Protein AF-A0A925CDB1-F1 (afdb_monomer)

Solvent-accessible surface area (backbone atoms only — not comparable to full-atom values): 13701 Å² total; per-residue (Å²): 140,81,88,92,83,76,95,73,80,86,77,83,86,88,75,94,78,80,89,79,74,82,82,70,73,79,70,76,88,74,74,89,78,74,57,74,72,42,75,79,61,67,49,55,86,82,50,49,60,62,49,53,50,52,17,47,29,40,14,33,44,32,20,26,50,35,46,48,46,59,55,33,54,50,37,40,47,72,57,37,75,85,46,42,64,56,50,54,50,50,34,50,53,50,46,61,59,46,46,60,55,47,56,53,47,66,74,72,41,64,61,83,62,42,54,40,50,51,41,50,50,51,31,50,51,51,53,50,51,44,49,46,70,75,71,52,59,79,88,46,51,53,58,50,25,47,53,47,36,38,50,52,55,48,48,52,56,48,56,52,53,52,50,53,48,55,51,59,70,52,40,54,83,78,52,40,71,52,50,52,53,54,35,50,50,29,29,52,51,12,37,52,51,15,44,50,48,47,52,51,51,47,74,74,56,72,50,98,82,42,58,68,61,50,52,44,54,52,49,52,52,26,35,54,36,34,49,50,20,26,50,47,48,47,48,50,45,70,73,66,57,54,118

Mean predicted aligned error: 13.77 Å

pLDDT: mean 72.54, std 13.15, range [43.53, 91.0]

Nearest PDB structures (foldseek):
  8vzo-assembly1_A  TM=7.245E-01  e=4.899E-02  Mus musculus
  7d5p-assembly1_A  TM=7.689E-01  e=1.156E-01  Staphylococcus aureus subsp. aureus COL
  7d5p-assembly2_B  TM=7.306E-01  e=8.425E-02  Staphylococcus aureus subsp. aureus COL
  7spt-assembly1_A  TM=6.264E-01  e=1.209E-01  Homo sapiens
  6m20-assembly3_C  TM=6.318E-01  e=1.326E+00  Plasmodium falciparum

Structure (mmCIF, N/CA/C/O backbone):
data_AF-A0A925CDB1-F1
#
_entry.id   AF-A0A925CDB1-F1
#
loop_
_atom_site.group_PDB
_atom_site.id
_atom_site.type_symbol
_atom_site.label_atom_id
_atom_site.label_alt_id
_atom_site.label_comp_id
_atom_site.label_asym_id
_atom_site.label_entity_id
_atom_site.label_seq_id
_atom_site.pdbx_PDB_ins_code
_atom_site.Cartn_x
_atom_site.Cartn_y
_atom_site.Cartn_z
_atom_site.occupancy
_atom_site.B_iso_or_equiv
_atom_site.auth_seq_id
_atom_site.auth_comp_id
_atom_site.auth_asym_id
_atom_site.auth_atom_id
_atom_site.pdbx_PDB_model_num
ATOM 1 N N . MET A 1 1 ? -70.084 10.586 77.829 1.00 44.62 1 MET A N 1
ATOM 2 C CA . MET A 1 1 ? -68.821 9.813 77.878 1.00 44.62 1 MET A CA 1
ATOM 3 C C . MET A 1 1 ? -68.529 9.432 76.436 1.00 44.62 1 MET A C 1
ATOM 5 O O . MET A 1 1 ? -69.323 8.689 75.895 1.00 44.62 1 MET A O 1
ATOM 9 N N . THR A 1 2 ? -67.622 10.062 75.690 1.00 48.91 2 THR A N 1
ATOM 10 C CA . THR A 1 2 ? -66.172 10.214 75.914 1.00 48.91 2 THR A CA 1
ATOM 11 C C . THR A 1 2 ? -65.597 11.398 75.103 1.00 48.91 2 THR A C 1
ATOM 13 O O . THR A 1 2 ? -65.884 11.517 73.921 1.00 48.91 2 THR A O 1
ATOM 16 N N . GLN A 1 3 ? -64.817 12.246 75.791 1.00 54.22 3 GLN A N 1
ATOM 17 C CA . GLN A 1 3 ? -63.694 13.119 75.371 1.00 54.22 3 GLN A CA 1
ATOM 18 C C . GLN A 1 3 ? -63.597 13.734 73.951 1.00 54.22 3 GLN A C 1
ATOM 20 O O . GLN A 1 3 ? -63.451 13.007 72.973 1.00 54.22 3 GLN A O 1
ATOM 25 N N . PRO A 1 4 ? -63.414 15.071 73.868 1.00 51.62 4 PRO A N 1
ATOM 26 C CA . PRO A 1 4 ? -62.667 15.742 72.807 1.00 51.62 4 PRO A CA 1
ATOM 27 C C . PRO A 1 4 ? -61.265 16.156 73.310 1.00 51.62 4 PRO A C 1
ATOM 29 O O . PRO A 1 4 ? -61.144 16.966 74.226 1.00 51.62 4 PRO A O 1
ATOM 32 N N . LEU A 1 5 ? -60.207 15.601 72.722 1.00 57.34 5 LEU A N 1
ATOM 33 C CA . LEU A 1 5 ? -58.795 15.972 72.917 1.00 57.34 5 LEU A CA 1
ATOM 34 C C . LEU A 1 5 ? -58.074 15.648 71.599 1.00 57.34 5 LEU A C 1
ATOM 36 O O . LEU A 1 5 ? -58.350 14.605 71.020 1.00 57.34 5 LEU A O 1
ATOM 40 N N . ASP A 1 6 ? -57.129 16.387 71.041 1.00 55.53 6 ASP A N 1
ATOM 41 C CA . ASP A 1 6 ? -56.602 17.737 71.209 1.00 55.53 6 ASP A CA 1
ATOM 42 C C . ASP A 1 6 ? -55.701 17.890 69.960 1.00 55.53 6 ASP A C 1
ATOM 44 O O . ASP A 1 6 ? -54.741 17.141 69.797 1.00 55.53 6 ASP A O 1
ATOM 48 N N . GLN A 1 7 ? -56.047 18.763 69.006 1.00 54.06 7 GLN A N 1
ATOM 49 C CA . GLN A 1 7 ? -55.291 18.963 67.751 1.00 54.06 7 GLN A CA 1
ATOM 50 C C . GLN A 1 7 ? -54.062 19.884 67.930 1.00 54.06 7 GLN A C 1
ATOM 52 O O . GLN A 1 7 ? -53.567 20.482 66.971 1.00 54.06 7 GLN A O 1
ATOM 57 N N . ASN A 1 8 ? -53.548 20.022 69.153 1.00 49.12 8 ASN A N 1
ATOM 58 C CA . ASN A 1 8 ? -52.573 21.048 69.515 1.00 49.12 8 ASN A CA 1
ATOM 59 C C . ASN A 1 8 ? -51.193 20.506 69.939 1.00 49.12 8 ASN A C 1
ATOM 61 O O . ASN A 1 8 ? -50.499 21.123 70.742 1.00 49.12 8 ASN A O 1
ATOM 65 N N . GLU A 1 9 ? -50.736 19.397 69.350 1.00 49.62 9 GLU A N 1
ATOM 66 C CA . GLU A 1 9 ? -49.316 18.987 69.408 1.00 49.62 9 GLU A CA 1
ATOM 67 C C . GLU A 1 9 ? -48.445 19.659 68.323 1.00 49.62 9 GLU A C 1
ATOM 69 O O . GLU A 1 9 ? -47.250 19.403 68.203 1.00 49.62 9 GLU A O 1
ATOM 74 N N . SER A 1 10 ? -49.001 20.603 67.559 1.00 52.28 10 SER A N 1
ATOM 75 C CA . SER A 1 10 ? -48.321 21.283 66.447 1.00 52.28 10 SER A CA 1
ATOM 76 C C . SER A 1 10 ? -47.354 22.415 66.846 1.00 52.28 10 SER A C 1
ATOM 78 O O . SER A 1 10 ? -46.915 23.168 65.977 1.00 52.28 10 SER A O 1
ATOM 80 N N . ARG A 1 11 ? -46.989 22.591 68.130 1.00 54.97 11 ARG A N 1
ATOM 81 C CA . ARG A 1 11 ? -46.284 23.822 68.567 1.00 54.97 11 ARG A CA 1
ATOM 82 C C . ARG A 1 11 ? -45.168 23.717 69.608 1.00 54.97 11 ARG A C 1
ATOM 84 O O . ARG A 1 11 ? -44.775 24.755 70.141 1.00 54.97 11 ARG A O 1
ATOM 91 N N . ARG A 1 12 ? -44.590 22.549 69.903 1.00 50.94 12 ARG A N 1
ATOM 92 C CA . ARG A 1 12 ? -43.492 22.487 70.895 1.00 50.94 12 ARG A CA 1
ATOM 93 C C . ARG A 1 12 ? -42.373 21.515 70.534 1.00 50.94 12 ARG A C 1
ATOM 95 O O . ARG A 1 12 ? -42.298 20.444 71.109 1.00 50.94 12 ARG A O 1
ATOM 102 N N . ALA A 1 13 ? -41.478 21.937 69.640 1.00 49.91 13 ALA A N 1
ATOM 103 C CA . ALA A 1 13 ? -40.042 21.617 69.706 1.00 49.91 13 ALA A CA 1
ATOM 104 C C . ALA A 1 13 ? -39.276 22.344 68.584 1.00 49.91 13 ALA A C 1
ATOM 106 O O . ALA A 1 13 ? -38.701 21.723 67.697 1.00 49.91 13 ALA A O 1
ATOM 107 N N . ASN A 1 14 ? -39.274 23.680 68.605 1.00 43.94 14 ASN A N 1
ATOM 108 C CA . ASN A 1 14 ? -38.266 24.458 67.886 1.00 43.94 14 ASN A CA 1
ATOM 109 C C . ASN A 1 14 ? -37.362 25.118 68.933 1.00 43.94 14 ASN A C 1
ATOM 111 O O . ASN A 1 14 ? -37.773 26.060 69.607 1.00 43.94 14 ASN A O 1
ATOM 115 N N . GLY A 1 15 ? -36.165 24.562 69.109 1.00 45.47 15 GLY A N 1
ATOM 116 C CA . GLY A 1 15 ? -35.087 25.105 69.930 1.00 45.47 15 GLY A CA 1
ATOM 117 C C . GLY A 1 15 ? -33.782 25.028 69.128 1.00 45.47 15 GLY A C 1
ATOM 118 O O . GLY A 1 15 ? -33.483 23.960 68.592 1.00 45.47 15 GLY A O 1
ATOM 119 N N . PRO A 1 16 ? -33.017 26.127 68.990 1.00 51.69 16 PRO A N 1
ATOM 120 C CA . PRO A 1 16 ? -31.888 26.199 68.071 1.00 51.69 16 PRO A CA 1
ATOM 121 C C . PRO A 1 16 ? -30.633 25.601 68.717 1.00 51.69 16 PRO A C 1
ATOM 123 O O . PRO A 1 16 ? -30.217 26.021 69.795 1.00 51.69 16 PRO A O 1
ATOM 126 N N . GLY A 1 17 ? -30.004 24.623 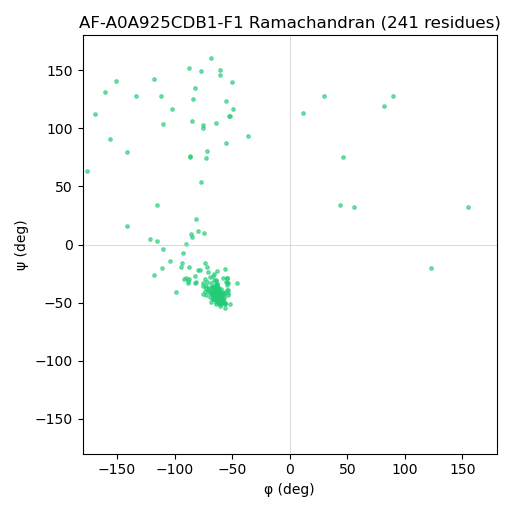68.059 1.00 45.34 17 GLY A N 1
ATOM 127 C CA . GLY A 1 17 ? -28.866 23.911 68.638 1.00 45.34 17 GLY A CA 1
ATOM 128 C C . GLY A 1 17 ? -27.934 23.259 67.621 1.00 45.34 17 GLY A C 1
ATOM 129 O O . GLY A 1 17 ? -28.066 22.077 67.339 1.00 45.34 17 GLY A O 1
ATOM 130 N N . ARG A 1 18 ? -26.915 24.036 67.222 1.00 51.62 18 ARG A N 1
ATOM 131 C CA . ARG A 1 18 ? -25.589 23.651 66.687 1.00 51.62 18 ARG A CA 1
ATOM 132 C C . ARG A 1 18 ? -25.475 23.279 65.192 1.00 51.62 18 ARG A C 1
ATOM 134 O O . ARG A 1 18 ? -26.003 22.258 64.768 1.00 51.62 18 ARG A O 1
ATOM 141 N N . PRO A 1 19 ? -24.668 24.028 64.410 1.00 46.94 19 PRO A N 1
ATOM 142 C CA . PRO A 1 19 ? -24.208 23.577 63.103 1.00 46.94 19 PRO A CA 1
ATOM 143 C C . PRO A 1 19 ? -23.117 22.515 63.297 1.00 46.94 19 PRO A C 1
ATOM 145 O O . PRO A 1 19 ? -21.972 22.822 63.633 1.00 46.94 19 PRO A O 1
ATOM 148 N N . SER A 1 20 ? -23.472 21.245 63.113 1.00 52.03 20 SER A N 1
ATOM 149 C CA . SER A 1 20 ? -22.509 20.151 63.036 1.00 52.03 20 SER A CA 1
ATOM 150 C C . SER A 1 20 ? -21.810 20.175 61.677 1.00 52.03 20 SER A C 1
ATOM 152 O O . SER A 1 20 ? -22.344 19.769 60.649 1.00 52.03 20 SER A O 1
ATOM 154 N N . ALA A 1 21 ? -20.601 20.729 61.722 1.00 49.69 21 ALA A N 1
ATOM 155 C CA . ALA A 1 21 ? -19.415 20.351 60.968 1.00 49.69 21 ALA A CA 1
ATOM 156 C C . ALA A 1 21 ? -19.617 19.354 59.808 1.00 49.69 21 ALA A C 1
ATOM 158 O O . ALA A 1 21 ? -19.862 18.166 60.006 1.00 49.69 21 ALA A O 1
ATOM 159 N N . GLY A 1 22 ? -19.388 19.862 58.596 1.00 47.62 22 GLY A N 1
ATOM 160 C CA . GLY A 1 22 ? -18.508 19.227 57.617 1.00 47.62 22 GLY A CA 1
ATOM 161 C C . GLY A 1 22 ? -18.669 17.724 57.407 1.00 47.62 22 GLY A C 1
ATOM 162 O O . GLY A 1 22 ? -17.777 16.952 57.740 1.00 47.62 22 GLY A O 1
ATOM 163 N N . ARG A 1 23 ? -19.727 17.313 56.704 1.00 46.97 23 ARG A N 1
ATOM 164 C CA . ARG A 1 23 ? -19.567 16.232 55.722 1.00 46.97 23 ARG A CA 1
ATOM 165 C C . ARG A 1 23 ? -19.124 16.856 54.413 1.00 46.97 23 ARG A C 1
ATOM 167 O O . ARG A 1 23 ? -19.902 17.017 53.473 1.00 46.97 23 ARG A O 1
ATOM 174 N N . GLU A 1 24 ? -17.846 17.216 54.379 1.00 48.81 24 GLU A N 1
ATOM 175 C CA . GLU A 1 24 ? -17.109 17.210 53.128 1.00 48.81 24 GLU A CA 1
ATOM 176 C C . GLU A 1 24 ? -17.320 15.825 52.524 1.00 48.81 24 GLU A C 1
ATOM 178 O O . GLU A 1 24 ? -16.886 14.805 53.061 1.00 48.81 24 GLU A O 1
ATOM 183 N N . ARG A 1 25 ? -18.081 15.787 51.429 1.00 44.41 25 ARG A N 1
ATOM 184 C CA . ARG A 1 25 ? -18.036 14.665 50.506 1.00 44.41 25 ARG A CA 1
ATOM 185 C C . ARG A 1 25 ? -16.564 14.446 50.220 1.00 44.41 25 ARG A C 1
ATOM 187 O O . ARG A 1 25 ? -15.910 15.336 49.681 1.00 44.41 25 ARG A O 1
ATOM 194 N N . SER A 1 26 ? -16.067 13.281 50.609 1.00 43.62 26 SER A N 1
ATOM 195 C CA . SER A 1 26 ? -14.823 12.723 50.119 1.00 43.62 26 SER A CA 1
ATOM 196 C C . SER A 1 26 ? -14.934 12.659 48.600 1.00 43.62 26 SER A C 1
ATOM 198 O O . SER A 1 26 ? -15.421 11.680 48.034 1.00 43.62 26 SER A O 1
ATOM 200 N N . VAL A 1 27 ? -14.561 13.766 47.956 1.00 49.50 27 VAL A N 1
ATOM 201 C CA . VAL A 1 27 ? -14.170 13.812 46.559 1.00 49.50 27 VAL A CA 1
ATOM 202 C C . VAL A 1 27 ? -13.094 12.756 46.447 1.00 49.50 27 VAL A C 1
ATOM 204 O O . VAL A 1 27 ? -12.038 12.854 47.071 1.00 49.50 27 VAL A O 1
ATOM 207 N N . ASP A 1 28 ? -13.478 11.704 45.745 1.00 44.31 28 ASP A N 1
ATOM 208 C CA . ASP A 1 28 ? -12.722 10.527 45.387 1.00 44.31 28 ASP A CA 1
ATOM 209 C C . ASP A 1 28 ? -11.255 10.891 45.092 1.00 44.31 28 ASP A C 1
ATOM 211 O O . ASP A 1 28 ? -10.886 11.307 43.993 1.00 44.31 28 ASP A O 1
ATOM 215 N N . ARG A 1 29 ? -10.391 10.784 46.114 1.00 47.94 29 ARG A N 1
ATOM 216 C CA . ARG A 1 29 ? -8.929 10.928 46.005 1.00 47.94 29 ARG A CA 1
ATOM 217 C C . ARG A 1 29 ? -8.335 9.649 45.406 1.00 47.94 29 ARG A C 1
ATOM 219 O O . ARG A 1 29 ? -7.423 9.049 45.966 1.00 47.94 29 ARG A O 1
ATOM 226 N N . GLY A 1 30 ? -8.861 9.249 44.251 1.00 43.53 30 GLY A N 1
ATOM 227 C CA . GLY A 1 30 ? -8.387 8.140 43.424 1.00 43.53 30 GLY A CA 1
ATOM 228 C C . GLY A 1 30 ? -7.850 8.577 42.055 1.00 43.53 30 GLY A C 1
ATOM 229 O O . GLY A 1 30 ? -7.453 7.738 41.252 1.00 43.53 30 GLY A O 1
ATOM 230 N N . GLU A 1 31 ? -7.802 9.880 41.755 1.00 48.44 31 GLU A N 1
ATOM 231 C CA . GLU A 1 31 ? -7.286 10.402 40.474 1.00 48.44 31 GLU A CA 1
ATOM 232 C C . GLU A 1 31 ? -5.758 10.616 40.440 1.00 48.44 31 GLU A C 1
ATOM 234 O O . GLU A 1 31 ? -5.204 11.162 39.484 1.00 48.44 31 GLU A O 1
ATOM 239 N N . GLY A 1 32 ? -5.035 10.160 41.460 1.00 46.44 32 GLY A N 1
ATOM 240 C CA . GLY A 1 32 ? -3.582 10.281 41.544 1.00 46.44 32 GLY A CA 1
ATOM 241 C C . GLY A 1 32 ? -2.852 9.128 40.860 1.00 46.44 32 GLY A C 1
ATOM 242 O O . GLY A 1 32 ? -2.357 8.264 41.574 1.00 46.44 32 GLY A O 1
ATOM 243 N N . ARG A 1 33 ? -2.804 9.116 39.511 1.00 50.03 33 ARG A N 1
ATOM 244 C CA . ARG A 1 33 ? -1.813 8.429 38.618 1.00 50.03 33 ARG A CA 1
ATOM 245 C C . ARG A 1 33 ? -2.353 8.102 37.214 1.00 50.03 33 ARG A C 1
ATOM 247 O O . ARG A 1 33 ? -1.953 7.117 36.595 1.00 50.03 33 ARG A O 1
ATOM 254 N N . ARG A 1 34 ? -3.253 8.904 36.645 1.00 50.12 34 ARG A N 1
ATOM 255 C CA . ARG A 1 34 ? -3.618 8.718 35.229 1.00 50.12 34 ARG A CA 1
ATOM 256 C C . ARG A 1 34 ? -2.610 9.465 34.357 1.00 50.12 34 ARG A C 1
ATOM 258 O O . ARG A 1 34 ? -2.595 10.690 34.332 1.00 50.12 34 ARG A O 1
ATOM 265 N N . ALA A 1 35 ? -1.729 8.702 33.707 1.00 53.41 35 ALA A N 1
ATOM 266 C CA . ALA A 1 35 ? -0.705 9.210 32.801 1.00 53.41 35 ALA A CA 1
ATOM 267 C C . ALA A 1 35 ? -1.313 10.169 31.762 1.00 53.41 35 ALA A C 1
ATOM 269 O O . ALA A 1 35 ? -2.387 9.913 31.217 1.00 53.41 35 ALA A O 1
ATOM 270 N N . TRP A 1 36 ? -0.591 11.252 31.477 1.00 50.19 36 TRP A N 1
ATOM 271 C CA . TRP A 1 36 ? -0.975 12.354 30.587 1.00 50.19 36 TRP A CA 1
ATOM 272 C C . TRP A 1 36 ? -1.589 11.950 29.220 1.00 50.19 36 TRP A C 1
ATOM 274 O O . TRP A 1 36 ? -2.541 12.616 28.809 1.00 50.19 36 TRP A O 1
ATOM 284 N N . PRO A 1 37 ? -1.204 10.830 28.559 1.00 53.12 37 PRO A N 1
ATOM 285 C CA . PRO A 1 37 ? -1.848 10.397 27.311 1.00 53.12 37 PRO A CA 1
ATOM 286 C C . PRO A 1 37 ? -3.321 9.978 27.467 1.00 53.12 37 PRO A C 1
ATOM 288 O O . PRO A 1 37 ? -4.095 10.052 26.516 1.00 53.12 37 PRO A O 1
ATOM 291 N N . ALA A 1 38 ? -3.729 9.536 28.662 1.00 50.38 38 ALA A N 1
ATOM 292 C CA . ALA A 1 38 ? -5.074 9.017 28.914 1.00 50.38 38 ALA A CA 1
ATOM 293 C C . ALA A 1 38 ? -6.126 10.125 29.092 1.00 50.38 38 ALA A C 1
ATOM 295 O O . ALA A 1 38 ? -7.309 9.872 28.893 1.00 50.38 38 ALA A O 1
ATOM 296 N N . ARG A 1 39 ? -5.721 11.355 29.447 1.00 49.03 39 ARG A N 1
ATOM 297 C CA . ARG A 1 39 ? -6.650 12.485 29.648 1.00 49.03 39 ARG A CA 1
ATOM 298 C C . ARG A 1 39 ? -6.956 13.261 28.364 1.00 49.03 39 ARG A C 1
ATOM 300 O O . ARG A 1 39 ? -8.057 13.779 28.244 1.00 49.03 39 ARG A O 1
ATOM 307 N N . THR A 1 40 ? -6.035 13.314 27.401 1.00 53.44 40 THR A N 1
ATOM 308 C CA . THR A 1 40 ? -6.237 14.061 26.143 1.00 53.44 40 THR A CA 1
ATOM 309 C C . THR A 1 40 ? -6.913 13.229 25.054 1.00 53.44 40 THR A C 1
ATOM 311 O O . THR A 1 40 ? -7.679 13.766 24.260 1.00 53.44 40 THR A O 1
ATOM 314 N N . LEU A 1 41 ? -6.682 11.911 25.039 1.00 51.75 41 LEU A N 1
ATOM 315 C CA . LEU A 1 41 ? -7.269 10.985 24.062 1.00 51.75 41 LEU A CA 1
ATOM 316 C C . LEU A 1 41 ? -8.414 10.140 24.645 1.00 51.75 41 LEU A C 1
ATOM 318 O O . LEU A 1 41 ? -9.150 9.515 23.888 1.00 51.75 41 LEU A O 1
ATOM 322 N N . GLY A 1 42 ? -8.583 10.099 25.974 1.00 51.78 42 GLY A N 1
ATOM 323 C CA . GLY A 1 42 ? -9.591 9.294 26.683 1.00 51.78 42 GLY A CA 1
ATOM 324 C C . GLY A 1 42 ? -9.737 7.856 26.168 1.00 51.78 42 GLY A C 1
ATOM 325 O O . GLY A 1 42 ? -10.848 7.337 26.118 1.00 51.78 42 GLY A O 1
ATOM 326 N N . LEU A 1 43 ? -8.620 7.271 25.732 1.00 54.59 43 LEU A N 1
ATOM 327 C CA . LEU A 1 43 ? -8.478 5.859 25.398 1.00 54.59 43 LEU A CA 1
ATOM 328 C C . LEU A 1 43 ? -8.233 5.103 26.704 1.00 54.59 43 LEU A C 1
ATOM 330 O O . LEU A 1 43 ? -7.404 5.531 27.519 1.00 54.59 43 LEU A O 1
ATOM 334 N N . GLU A 1 44 ? -8.916 3.981 26.919 1.00 57.28 44 GLU A N 1
ATOM 335 C CA . GLU A 1 44 ? -8.566 3.100 28.033 1.00 57.28 44 GLU A CA 1
ATOM 336 C C . GLU A 1 44 ? -7.121 2.596 27.859 1.00 57.28 44 GLU A C 1
ATOM 338 O O . GLU A 1 44 ? -6.657 2.347 26.745 1.00 57.28 44 GLU A O 1
ATOM 343 N N . GLN A 1 45 ? -6.377 2.392 28.955 1.00 55.88 45 GLN A N 1
ATOM 344 C CA . GLN A 1 45 ? -4.990 1.889 28.883 1.00 55.88 45 GLN A CA 1
ATOM 345 C C . GLN A 1 45 ? -4.874 0.546 28.136 1.00 55.88 45 GLN A C 1
ATOM 347 O O . GLN A 1 45 ? -3.805 0.197 27.628 1.00 55.88 45 GLN A O 1
ATOM 352 N N . ARG A 1 46 ? -5.982 -0.195 28.046 1.00 62.09 46 ARG A N 1
ATOM 353 C CA . ARG A 1 46 ? -6.101 -1.464 27.328 1.00 62.09 46 ARG A CA 1
ATOM 354 C C . ARG A 1 46 ? -6.224 -1.289 25.803 1.00 62.09 46 ARG A C 1
ATOM 356 O O . ARG A 1 46 ? -5.845 -2.198 25.071 1.00 62.09 46 ARG A O 1
ATOM 363 N N . GLU A 1 47 ? -6.650 -0.116 25.335 1.00 65.81 47 GLU A N 1
ATOM 364 C CA . GLU A 1 47 ? -6.849 0.235 23.919 1.00 65.81 47 GLU A CA 1
ATOM 365 C C . GLU A 1 47 ? -5.634 0.926 23.285 1.00 65.81 47 GLU A C 1
ATOM 367 O O . GLU A 1 47 ? -5.465 0.900 22.069 1.00 65.81 47 GLU A O 1
ATOM 372 N N . LEU A 1 48 ? -4.728 1.496 24.087 1.00 69.94 48 LEU A N 1
ATOM 373 C CA . LEU A 1 48 ? -3.535 2.173 23.563 1.00 69.94 48 LEU A CA 1
ATOM 374 C C . LEU A 1 48 ? -2.644 1.233 22.741 1.00 69.94 48 LEU A C 1
ATOM 376 O O . LEU A 1 48 ? -2.172 1.602 21.669 1.00 69.94 48 LEU A O 1
ATOM 380 N N . LYS A 1 49 ? -2.430 0.000 23.214 1.00 75.69 49 LYS A N 1
ATOM 381 C CA . LYS A 1 49 ? -1.571 -0.980 22.530 1.00 75.69 49 LYS A CA 1
ATOM 382 C C . LYS A 1 49 ? -2.064 -1.325 21.114 1.00 75.69 49 LYS A C 1
ATOM 384 O O . LYS A 1 49 ? -1.256 -1.204 20.195 1.00 75.69 49 LYS A O 1
ATOM 389 N N . PRO A 1 50 ? -3.334 -1.723 20.892 1.00 75.44 50 PRO A N 1
ATOM 390 C CA . PRO A 1 50 ? -3.816 -2.004 19.542 1.00 75.44 50 PRO A CA 1
ATOM 391 C C . PRO A 1 50 ? -3.816 -0.762 18.643 1.00 75.44 50 PRO A C 1
ATOM 393 O O . PRO A 1 50 ? -3.471 -0.880 17.471 1.00 75.44 50 PRO A O 1
ATOM 396 N N . VAL A 1 51 ? -4.109 0.427 19.182 1.00 80.06 51 VAL A N 1
ATOM 397 C CA . VAL A 1 51 ? -4.088 1.685 18.415 1.00 80.06 51 VAL A CA 1
ATOM 398 C C . VAL A 1 51 ? -2.679 2.039 17.943 1.00 80.06 51 VAL A C 1
ATOM 400 O O . VAL A 1 51 ? -2.491 2.342 16.768 1.00 80.06 51 VAL A O 1
ATOM 403 N N . PHE A 1 52 ? -1.674 1.955 18.818 1.00 82.25 52 PHE A N 1
ATOM 404 C CA . PHE A 1 52 ? -0.281 2.217 18.442 1.00 82.25 52 PHE A CA 1
ATOM 405 C C . PHE A 1 52 ? 0.237 1.216 17.414 1.00 82.25 52 PHE A C 1
ATOM 407 O O . PHE A 1 52 ? 0.928 1.599 16.474 1.00 82.25 52 PHE A O 1
ATOM 414 N N . VAL A 1 53 ? -0.112 -0.061 17.567 1.00 80.81 53 VAL A N 1
ATOM 415 C CA . VAL A 1 53 ? 0.294 -1.102 16.620 1.00 80.81 53 VAL A CA 1
ATOM 416 C C . VAL A 1 53 ? -0.396 -0.883 15.274 1.00 80.81 53 VAL A C 1
ATOM 418 O O . VAL A 1 53 ? 0.273 -0.930 14.252 1.00 80.81 53 VAL A O 1
ATOM 421 N N . ALA A 1 54 ? -1.689 -0.552 15.248 1.00 81.88 54 ALA A N 1
ATOM 422 C CA . ALA A 1 54 ? -2.393 -0.198 14.017 1.00 81.88 54 ALA A CA 1
ATOM 423 C C . ALA A 1 54 ? -1.805 1.056 13.344 1.00 81.88 54 ALA A C 1
ATOM 425 O O . ALA A 1 54 ? -1.611 1.060 12.127 1.00 81.88 54 ALA A O 1
ATOM 426 N N . ALA A 1 55 ? -1.461 2.085 14.127 1.00 85.00 55 ALA A N 1
ATOM 427 C CA . ALA A 1 55 ? -0.804 3.295 13.636 1.00 85.00 55 ALA A CA 1
ATOM 428 C C . ALA A 1 55 ? 0.569 2.977 13.035 1.00 85.00 55 ALA A C 1
ATOM 430 O O . ALA A 1 55 ? 0.890 3.464 11.954 1.00 85.00 55 ALA A O 1
ATOM 431 N N . ALA A 1 56 ? 1.350 2.116 13.693 1.00 84.62 56 ALA A N 1
ATOM 432 C CA . ALA A 1 56 ? 2.624 1.637 13.178 1.00 84.62 56 ALA A CA 1
ATOM 433 C C . ALA A 1 56 ? 2.437 0.820 11.892 1.00 84.62 56 ALA A C 1
ATOM 435 O O . ALA A 1 56 ? 3.117 1.086 10.907 1.00 84.62 56 ALA A O 1
ATOM 436 N N . CYS A 1 57 ? 1.484 -0.118 11.836 1.00 82.81 57 CYS A N 1
ATOM 437 C CA . CYS A 1 57 ? 1.255 -0.889 10.614 1.00 82.81 57 CYS A CA 1
ATOM 438 C C . CYS A 1 57 ? 0.849 0.033 9.438 1.00 82.81 57 CYS A C 1
ATOM 440 O O . CYS A 1 57 ? 1.315 -0.180 8.316 1.00 82.81 57 CYS A O 1
ATOM 442 N N . PHE A 1 58 ? 0.039 1.076 9.684 1.00 86.19 58 PHE A N 1
ATOM 443 C CA . PHE A 1 58 ? -0.336 2.068 8.664 1.00 86.19 58 PHE A CA 1
ATOM 444 C C . PHE A 1 58 ? 0.828 2.970 8.252 1.00 86.19 58 PHE A C 1
ATOM 446 O O . PHE A 1 58 ? 0.997 3.252 7.067 1.00 86.19 58 PHE A O 1
ATOM 453 N N . PHE A 1 59 ? 1.661 3.372 9.215 1.00 87.25 59 PHE A N 1
ATOM 454 C CA . PHE A 1 59 ? 2.913 4.076 8.960 1.00 87.25 59 PHE A CA 1
ATOM 455 C C . PHE A 1 59 ? 3.809 3.258 8.025 1.00 87.25 59 PHE A C 1
ATOM 457 O O . PHE A 1 59 ? 4.224 3.779 6.997 1.00 87.25 59 PHE A O 1
ATOM 464 N N . LEU A 1 60 ? 4.057 1.975 8.325 1.00 84.88 60 LEU A N 1
ATOM 465 C CA . LEU A 1 60 ? 4.888 1.105 7.482 1.00 84.88 60 LEU A CA 1
ATOM 466 C C . LEU A 1 60 ? 4.286 0.915 6.083 1.00 84.88 60 LEU A C 1
ATOM 468 O O . LEU A 1 60 ? 5.014 0.920 5.091 1.00 84.88 60 LEU A O 1
ATOM 472 N N . LEU A 1 61 ? 2.963 0.762 6.002 1.00 85.12 61 LEU A N 1
ATOM 473 C CA . LEU A 1 61 ? 2.250 0.608 4.736 1.00 85.12 61 LEU A CA 1
ATOM 474 C C . LEU A 1 61 ? 2.425 1.835 3.845 1.00 85.12 61 LEU A C 1
ATOM 476 O O . LEU A 1 61 ? 2.801 1.701 2.679 1.00 85.12 61 LEU A O 1
ATOM 480 N N . LEU A 1 62 ? 2.179 3.030 4.390 1.00 86.00 62 LEU A N 1
ATOM 481 C CA . LEU A 1 62 ? 2.346 4.261 3.628 1.00 86.00 62 LEU A CA 1
ATOM 482 C C . LEU A 1 62 ? 3.817 4.549 3.352 1.00 86.00 62 LEU A C 1
ATOM 484 O O . LEU A 1 62 ? 4.136 4.947 2.242 1.00 86.00 62 LEU A O 1
ATOM 488 N N . PHE A 1 63 ? 4.725 4.267 4.280 1.00 83.25 63 PHE A N 1
ATOM 489 C CA . PHE A 1 63 ? 6.159 4.387 4.033 1.00 83.25 63 PHE A CA 1
ATOM 490 C C . PHE A 1 63 ? 6.598 3.550 2.820 1.00 83.25 63 PHE A C 1
ATOM 492 O O . PHE A 1 63 ? 7.204 4.088 1.896 1.00 83.25 63 PHE A O 1
ATOM 499 N N . SER A 1 64 ? 6.215 2.267 2.770 1.00 84.25 64 SER A N 1
ATOM 500 C CA . SER A 1 64 ? 6.487 1.378 1.630 1.00 84.25 64 SER A CA 1
ATOM 501 C C . SER A 1 64 ? 5.887 1.922 0.325 1.00 84.25 64 SER A C 1
ATOM 503 O O . SER A 1 64 ? 6.585 2.061 -0.679 1.00 84.25 64 SER A O 1
ATOM 505 N N . TYR A 1 65 ? 4.615 2.336 0.340 1.00 85.12 65 TYR A N 1
ATOM 506 C CA . TYR A 1 65 ? 3.972 2.906 -0.848 1.00 85.12 65 TYR A CA 1
ATOM 507 C C . TYR A 1 65 ? 4.651 4.192 -1.338 1.00 85.12 65 TYR A C 1
ATOM 509 O O . TYR A 1 65 ? 4.849 4.375 -2.540 1.00 85.12 65 TYR A O 1
ATOM 517 N N . PHE A 1 66 ? 5.022 5.088 -0.426 1.00 84.62 66 PHE A N 1
ATOM 518 C CA . PHE A 1 66 ? 5.660 6.351 -0.781 1.00 84.62 66 PHE A CA 1
ATOM 519 C C . PHE A 1 66 ? 7.101 6.173 -1.270 1.00 84.62 66 PHE A C 1
ATOM 521 O O . PHE A 1 66 ? 7.573 7.040 -2.001 1.00 84.62 66 PHE A O 1
ATOM 528 N N . ILE A 1 67 ? 7.760 5.048 -0.968 1.00 82.62 67 ILE A N 1
ATOM 529 C CA . ILE A 1 67 ? 9.018 4.670 -1.625 1.00 82.62 67 ILE A CA 1
ATOM 530 C C . ILE A 1 67 ? 8.782 4.210 -3.061 1.00 82.62 67 ILE A C 1
ATOM 532 O O . ILE A 1 67 ? 9.507 4.614 -3.967 1.00 82.62 67 ILE A O 1
ATOM 536 N N . 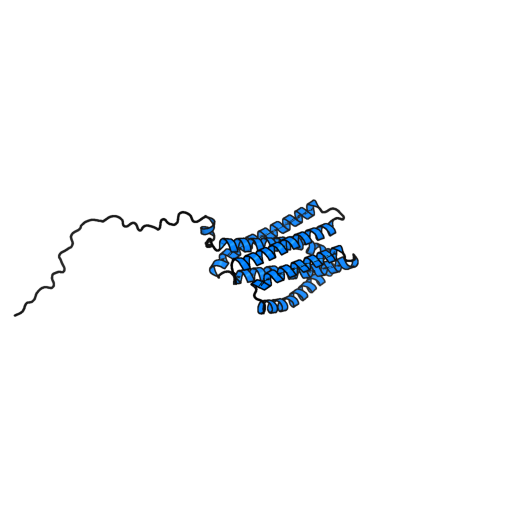ILE A 1 68 ? 7.749 3.398 -3.279 1.00 81.94 68 ILE A N 1
ATOM 537 C CA . ILE A 1 68 ? 7.407 2.858 -4.599 1.00 81.94 68 ILE A CA 1
ATOM 538 C C . ILE A 1 68 ? 6.897 3.955 -5.544 1.00 81.94 68 ILE A C 1
ATOM 540 O O . ILE A 1 68 ? 7.114 3.899 -6.754 1.00 81.94 68 ILE A O 1
ATOM 544 N N . ARG A 1 69 ? 6.206 4.965 -5.009 1.00 82.56 69 ARG A N 1
ATOM 545 C CA . ARG A 1 69 ? 5.522 5.992 -5.801 1.00 82.56 69 ARG A CA 1
ATOM 546 C C . ARG A 1 69 ? 6.449 6.784 -6.747 1.00 82.56 69 ARG A C 1
ATOM 548 O O . ARG A 1 69 ? 6.080 6.911 -7.909 1.00 82.56 69 ARG A O 1
ATOM 555 N N . PRO A 1 70 ? 7.613 7.312 -6.331 1.00 79.88 70 PRO A N 1
ATOM 556 C CA . PRO A 1 70 ? 8.525 7.999 -7.246 1.00 79.88 70 PRO A CA 1
ATOM 557 C C . PRO A 1 70 ? 9.041 7.087 -8.358 1.00 79.88 70 PRO A C 1
ATOM 559 O O . PRO A 1 70 ? 9.030 7.482 -9.515 1.00 79.88 70 PRO A O 1
ATOM 562 N N . ILE A 1 71 ? 9.380 5.838 -8.022 1.00 78.31 71 ILE A N 1
ATOM 563 C CA . ILE A 1 71 ? 9.825 4.819 -8.987 1.00 78.31 71 ILE A CA 1
ATOM 564 C C . ILE A 1 71 ? 8.740 4.587 -10.037 1.00 78.31 71 ILE A C 1
ATOM 566 O O . ILE A 1 71 ? 8.989 4.606 -11.238 1.00 78.31 71 ILE A O 1
ATOM 570 N N . ARG A 1 72 ? 7.500 4.427 -9.573 1.00 80.56 72 ARG A N 1
ATOM 571 C CA . ARG A 1 72 ? 6.324 4.307 -10.426 1.00 80.56 72 ARG A CA 1
ATOM 572 C C . ARG A 1 72 ? 6.188 5.501 -11.369 1.00 80.56 72 ARG A C 1
ATOM 574 O O . ARG A 1 72 ? 5.960 5.315 -12.563 1.00 80.56 72 ARG A O 1
ATOM 581 N N . ASP A 1 73 ? 6.269 6.709 -10.825 1.00 79.31 73 ASP A N 1
ATOM 582 C CA . ASP A 1 73 ? 6.058 7.938 -11.583 1.00 79.31 73 ASP A CA 1
ATOM 583 C C . ASP A 1 73 ? 7.185 8.136 -12.624 1.00 79.31 73 ASP A C 1
ATOM 585 O O . ASP A 1 73 ? 6.897 8.489 -13.767 1.00 79.31 73 ASP A O 1
ATOM 589 N N . GLU A 1 74 ? 8.433 7.791 -12.295 1.00 77.44 74 GLU A N 1
ATOM 590 C CA . GLU A 1 74 ? 9.571 7.779 -13.228 1.00 77.44 74 GLU A CA 1
ATOM 591 C C . GLU A 1 74 ? 9.399 6.745 -14.350 1.00 77.44 74 GLU A C 1
ATOM 593 O O . GLU A 1 74 ? 9.471 7.094 -15.531 1.00 77.44 74 GLU A O 1
ATOM 598 N N . MET A 1 75 ? 9.096 5.487 -14.009 1.00 73.19 75 MET A N 1
ATOM 599 C CA . MET A 1 75 ? 8.888 4.412 -14.990 1.00 73.19 75 MET A CA 1
ATOM 600 C C . MET A 1 75 ? 7.690 4.685 -15.912 1.00 73.19 75 MET A C 1
ATOM 602 O O . MET A 1 75 ? 7.710 4.334 -17.094 1.00 73.19 75 MET A O 1
ATOM 606 N N . GLY A 1 76 ? 6.645 5.339 -15.395 1.00 70.56 76 GLY A N 1
ATOM 607 C CA . GLY A 1 76 ? 5.484 5.750 -16.183 1.00 70.56 76 GLY A CA 1
ATOM 608 C C . GLY A 1 76 ? 5.819 6.823 -17.223 1.00 70.56 76 GLY A C 1
ATOM 609 O O . GLY A 1 76 ? 5.297 6.778 -18.339 1.00 70.56 76 GLY A O 1
ATOM 610 N N . VAL A 1 77 ? 6.706 7.764 -16.884 1.00 71.69 77 VAL A N 1
ATOM 611 C CA . VAL A 1 77 ? 7.130 8.861 -17.774 1.00 71.69 77 VAL A CA 1
ATOM 612 C C . VAL A 1 77 ? 8.210 8.415 -18.764 1.00 71.69 77 VAL A C 1
ATOM 614 O O . VAL A 1 77 ? 8.195 8.866 -19.913 1.00 71.69 77 VAL A O 1
ATOM 617 N N . ALA A 1 78 ? 9.079 7.475 -18.377 1.00 65.62 78 ALA A N 1
ATOM 618 C CA . ALA A 1 78 ? 10.116 6.902 -19.241 1.00 65.62 78 ALA A CA 1
ATOM 619 C C . ALA A 1 78 ? 9.543 6.241 -20.515 1.00 65.62 78 ALA A C 1
ATOM 621 O O . ALA A 1 78 ? 10.162 6.287 -21.574 1.00 65.62 78 ALA A O 1
ATOM 622 N N . GLY A 1 79 ? 8.308 5.719 -20.465 1.00 59.62 79 GLY A N 1
ATOM 623 C CA . GLY A 1 79 ? 7.575 5.187 -21.626 1.00 59.62 79 GLY A CA 1
ATOM 624 C C . GLY A 1 79 ? 7.012 6.238 -22.606 1.00 59.62 79 GLY A C 1
ATOM 625 O O . GLY A 1 79 ? 6.209 5.905 -23.491 1.00 59.62 79 GLY A O 1
ATOM 626 N N . GLY A 1 80 ? 7.393 7.507 -22.450 1.00 60.25 80 GLY A N 1
ATOM 627 C CA . GLY A 1 80 ? 7.008 8.620 -23.309 1.00 60.25 80 GLY A CA 1
ATOM 628 C C . GLY A 1 80 ? 5.723 9.323 -22.862 1.00 60.25 80 GLY A C 1
ATOM 629 O O . GLY A 1 80 ? 4.652 8.722 -22.752 1.00 60.25 80 GLY A O 1
ATOM 630 N N . ILE A 1 81 ? 5.811 10.650 -22.719 1.00 59.12 81 ILE A N 1
ATOM 631 C CA . ILE A 1 81 ? 4.735 11.556 -22.265 1.00 59.12 81 ILE A CA 1
ATOM 632 C C . ILE A 1 81 ? 3.451 11.409 -23.107 1.00 59.12 81 ILE A C 1
ATOM 634 O O . ILE A 1 81 ? 2.340 11.576 -22.609 1.00 59.12 81 ILE A O 1
ATOM 638 N N . ARG A 1 82 ? 3.571 11.027 -24.385 1.00 59.25 82 ARG A N 1
ATOM 639 C CA . ARG A 1 82 ? 2.423 10.850 -25.292 1.00 59.25 82 ARG A CA 1
ATOM 640 C C . ARG A 1 82 ? 1.566 9.619 -24.962 1.00 59.25 82 ARG A C 1
ATOM 642 O O . ARG A 1 82 ? 0.377 9.618 -25.272 1.00 59.25 82 ARG A O 1
ATOM 649 N N . ASN A 1 83 ? 2.133 8.620 -24.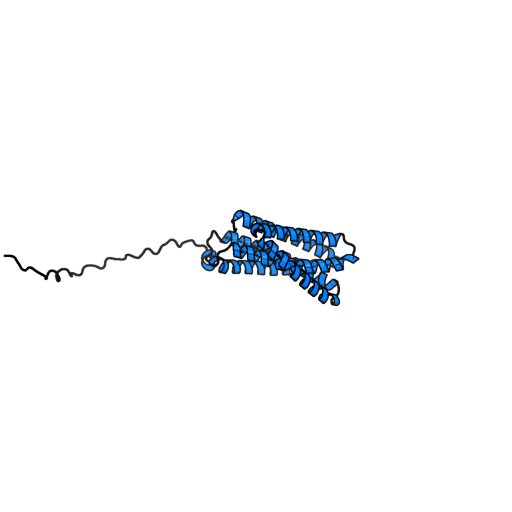283 1.00 65.00 83 ASN A N 1
ATOM 650 C CA . ASN A 1 83 ? 1.430 7.408 -23.855 1.00 65.00 83 ASN A CA 1
ATOM 651 C C . ASN A 1 83 ? 0.840 7.503 -22.443 1.00 65.00 83 ASN A C 1
ATOM 653 O O . ASN A 1 83 ? 0.063 6.627 -22.067 1.00 65.00 83 ASN A O 1
ATOM 657 N N . LEU A 1 84 ? 1.126 8.571 -21.685 1.00 66.44 84 LEU A N 1
ATOM 658 C CA . LEU A 1 84 ? 0.529 8.778 -20.360 1.00 66.44 84 LEU A CA 1
ATOM 659 C C . LEU A 1 84 ? -1.001 8.735 -20.421 1.00 66.44 84 LEU A C 1
ATOM 661 O O . LEU A 1 84 ? -1.629 8.133 -19.561 1.00 66.44 84 LEU A O 1
ATOM 665 N N . LYS A 1 85 ? -1.616 9.301 -21.467 1.00 74.19 85 LYS A N 1
ATOM 666 C CA . LYS A 1 85 ? -3.079 9.272 -21.643 1.00 74.19 85 LYS A CA 1
ATOM 667 C C . LYS A 1 85 ? -3.630 7.838 -21.674 1.00 74.19 85 LYS A C 1
ATOM 669 O O . LYS A 1 85 ? -4.643 7.562 -21.040 1.00 74.19 85 LYS A O 1
ATOM 674 N N . TRP A 1 86 ? -2.930 6.923 -22.347 1.00 73.31 86 TRP A N 1
ATOM 675 C CA . TRP A 1 86 ? -3.283 5.501 -22.396 1.00 73.31 86 TRP A CA 1
ATOM 676 C C . TRP A 1 86 ? -3.016 4.780 -21.074 1.00 73.31 86 TRP A C 1
ATOM 678 O O . TRP A 1 86 ? -3.774 3.888 -20.713 1.00 73.31 86 TRP A O 1
ATOM 688 N N . LEU A 1 87 ? -1.992 5.189 -20.321 1.00 75.12 87 LEU A N 1
ATOM 689 C CA . LEU A 1 87 ? -1.735 4.711 -18.958 1.00 75.12 87 LEU A CA 1
ATOM 690 C C . LEU A 1 87 ? -2.849 5.110 -17.986 1.00 75.12 87 LEU A C 1
ATOM 692 O O . LEU A 1 87 ? -3.320 4.270 -17.221 1.00 75.12 87 LEU A O 1
ATOM 696 N N . TRP A 1 88 ? -3.305 6.361 -18.039 1.00 75.38 88 TRP A N 1
ATOM 697 C CA . TRP A 1 88 ? -4.440 6.834 -17.244 1.00 75.38 88 TRP A CA 1
ATOM 698 C C . TRP A 1 88 ? -5.723 6.088 -17.610 1.00 75.38 88 TRP A C 1
ATOM 700 O O . TRP A 1 88 ? -6.432 5.629 -16.717 1.00 75.38 88 TRP A O 1
ATOM 710 N N . LEU A 1 89 ? -5.983 5.893 -18.907 1.00 83.81 89 LEU A N 1
ATOM 711 C CA . LEU A 1 89 ? -7.137 5.126 -19.376 1.00 83.81 89 LEU A CA 1
ATOM 712 C C . LEU A 1 89 ? -7.048 3.649 -18.965 1.00 83.81 89 LEU A C 1
ATOM 714 O O . LEU A 1 89 ? -8.021 3.090 -18.471 1.00 83.81 89 LEU A O 1
ATOM 718 N N . GLY A 1 90 ? -5.875 3.028 -19.100 1.00 80.94 90 GLY A N 1
ATOM 719 C CA . GLY A 1 90 ? -5.625 1.659 -18.656 1.00 80.94 90 GLY A CA 1
ATOM 720 C C . GLY A 1 90 ? -5.808 1.508 -17.149 1.00 80.94 90 GLY A C 1
ATOM 721 O O . GLY A 1 90 ? -6.477 0.581 -16.704 1.00 80.94 90 GLY A O 1
ATOM 722 N N . THR A 1 91 ? -5.302 2.464 -16.364 1.00 82.56 91 THR A N 1
ATOM 723 C CA . THR A 1 91 ? -5.516 2.506 -14.912 1.00 82.56 91 THR A CA 1
ATOM 724 C C . THR A 1 91 ? -6.998 2.630 -14.588 1.00 82.56 91 THR A C 1
ATOM 726 O O . THR A 1 91 ? -7.481 1.892 -13.740 1.00 82.56 91 THR A O 1
ATOM 729 N N . LEU A 1 92 ? -7.738 3.495 -15.287 1.00 85.25 92 LEU A N 1
ATOM 730 C CA . LEU A 1 92 ? -9.183 3.644 -15.113 1.00 85.25 92 LEU A CA 1
ATOM 731 C C . LEU A 1 92 ? -9.912 2.328 -15.399 1.00 85.25 92 LEU A C 1
ATOM 733 O O . LEU A 1 92 ? -10.674 1.867 -14.552 1.00 85.25 92 LEU A O 1
ATOM 737 N N . CYS A 1 93 ? -9.647 1.694 -16.542 1.00 87.81 93 CYS A N 1
ATOM 738 C CA . CYS A 1 93 ? -10.271 0.427 -16.919 1.00 87.81 93 CYS A CA 1
ATOM 739 C C . CYS A 1 93 ? -9.953 -0.690 -15.920 1.00 87.81 93 CYS A C 1
ATOM 741 O O . CYS A 1 93 ? -10.853 -1.413 -15.495 1.00 87.81 93 CYS A O 1
ATOM 743 N N . VAL A 1 94 ? -8.689 -0.818 -15.506 1.00 86.88 94 VAL A N 1
ATOM 744 C CA . VAL A 1 94 ? -8.283 -1.834 -14.528 1.00 86.88 94 VAL A CA 1
ATOM 745 C C . VAL A 1 94 ? -8.885 -1.541 -13.160 1.00 86.88 94 VAL A C 1
ATOM 747 O O . VAL A 1 94 ? -9.370 -2.465 -12.520 1.00 86.88 94 VAL A O 1
ATOM 750 N N . MET A 1 95 ? -8.926 -0.284 -12.717 1.00 84.75 95 MET A N 1
ATOM 751 C CA . MET A 1 95 ? -9.553 0.087 -11.446 1.00 84.75 95 MET A CA 1
ATOM 752 C C . MET A 1 95 ? -11.056 -0.222 -11.466 1.00 84.75 95 MET A C 1
ATOM 754 O O . MET A 1 95 ? -11.588 -0.783 -10.508 1.00 84.75 95 MET A O 1
ATOM 758 N N . LEU A 1 96 ? -11.724 0.076 -12.584 1.00 88.00 96 LEU A N 1
ATOM 759 C CA . LEU A 1 96 ? -13.138 -0.218 -12.793 1.00 88.00 96 LEU A CA 1
ATOM 760 C C . LEU A 1 96 ? -13.413 -1.727 -12.786 1.00 88.00 96 LEU A C 1
ATOM 762 O O . LEU A 1 96 ? -14.401 -2.153 -12.198 1.00 88.00 96 LEU A O 1
ATOM 766 N N . ALA A 1 97 ? -12.530 -2.534 -13.381 1.00 87.25 97 ALA A N 1
ATOM 767 C CA . ALA A 1 97 ? -12.625 -3.994 -13.378 1.00 87.25 97 ALA A CA 1
ATOM 768 C C . ALA A 1 97 ? -12.238 -4.622 -12.026 1.00 87.25 97 ALA A C 1
ATOM 770 O O . ALA A 1 97 ? -12.810 -5.631 -11.617 1.00 87.25 97 ALA A O 1
ATOM 771 N N . ALA A 1 98 ? -11.293 -4.026 -11.301 1.00 82.50 98 ALA A N 1
ATOM 772 C CA . ALA A 1 98 ? -10.850 -4.506 -9.998 1.00 82.50 98 ALA A CA 1
ATOM 773 C C . ALA A 1 98 ? -11.886 -4.225 -8.897 1.00 82.50 98 ALA A C 1
ATOM 775 O O . ALA A 1 98 ? -11.999 -4.993 -7.941 1.00 82.50 98 ALA A O 1
ATOM 776 N N . HIS A 1 99 ? -12.675 -3.158 -9.036 1.00 83.62 99 HIS A N 1
ATOM 777 C CA . HIS A 1 99 ? -13.720 -2.794 -8.083 1.00 83.62 99 HIS A CA 1
ATOM 778 C C . HIS A 1 99 ? -14.779 -3.896 -7.833 1.00 83.62 99 HIS A C 1
ATOM 780 O O . HIS A 1 99 ? -15.009 -4.232 -6.670 1.00 83.62 99 HIS A O 1
ATOM 786 N N . PRO A 1 100 ? -15.411 -4.521 -8.848 1.00 84.38 100 PRO A N 1
ATOM 787 C CA . PRO A 1 100 ? -16.354 -5.618 -8.622 1.00 84.38 100 PRO A CA 1
ATOM 788 C C . PRO A 1 100 ? -15.682 -6.861 -8.028 1.00 84.38 100 PRO A C 1
ATOM 790 O O . PRO A 1 100 ? -16.277 -7.513 -7.171 1.00 84.38 100 PRO A O 1
ATOM 793 N N . VAL A 1 101 ? -14.433 -7.161 -8.409 1.00 81.12 101 VAL A N 1
ATOM 794 C CA . VAL A 1 101 ? -13.651 -8.249 -7.794 1.00 81.12 101 VAL A CA 1
ATOM 795 C C . VAL A 1 101 ? -13.482 -7.991 -6.298 1.00 81.12 101 VAL A C 1
ATOM 797 O O . VAL A 1 101 ? -13.710 -8.881 -5.482 1.00 81.12 101 VAL A O 1
ATOM 800 N N . TYR A 1 102 ? -13.162 -6.757 -5.918 1.00 78.31 102 TYR A N 1
ATOM 801 C CA . TYR A 1 102 ? -13.069 -6.354 -4.520 1.00 78.31 102 TYR A CA 1
ATOM 802 C C . TYR A 1 102 ? -14.394 -6.457 -3.770 1.00 78.31 102 TYR A C 1
ATOM 804 O O . TYR A 1 102 ? -14.433 -7.052 -2.693 1.00 78.31 102 TYR A O 1
ATOM 812 N N . ALA A 1 103 ? -15.477 -5.926 -4.344 1.00 80.50 103 ALA A N 1
ATOM 813 C CA . ALA A 1 103 ? -16.807 -5.998 -3.744 1.00 80.50 103 ALA A CA 1
ATOM 814 C C . ALA A 1 103 ? -17.225 -7.457 -3.490 1.00 80.50 103 ALA A C 1
ATOM 816 O O . ALA A 1 103 ? -17.731 -7.791 -2.418 1.00 80.50 103 ALA A O 1
ATOM 817 N N . TRP A 1 104 ? -16.933 -8.345 -4.442 1.00 82.38 104 TRP A N 1
ATOM 818 C CA . TRP A 1 104 ? -17.173 -9.778 -4.310 1.00 82.38 104 TRP A CA 1
ATOM 819 C C . TRP A 1 104 ? -16.293 -10.432 -3.236 1.00 82.38 104 TRP A C 1
ATOM 821 O O . TRP A 1 104 ? -16.797 -11.212 -2.424 1.00 82.38 104 TRP A O 1
ATOM 831 N N . LEU A 1 105 ? -14.995 -10.109 -3.188 1.00 76.19 105 LEU A N 1
ATOM 832 C CA . LEU A 1 105 ? -14.064 -10.692 -2.216 1.00 76.19 105 LEU A CA 1
ATOM 833 C C . LEU A 1 105 ? -14.419 -10.295 -0.778 1.00 76.19 105 LEU A C 1
ATOM 835 O O . LEU A 1 105 ? -14.437 -11.149 0.111 1.00 76.19 105 LEU A O 1
ATOM 839 N N . VAL A 1 106 ? -14.748 -9.021 -0.557 1.00 71.06 106 VAL A N 1
ATOM 840 C CA . VAL A 1 106 ? -15.164 -8.502 0.753 1.00 71.06 106 VAL A CA 1
ATOM 841 C C . VAL A 1 106 ? -16.482 -9.127 1.219 1.00 71.06 106 VAL A C 1
ATOM 843 O O . VAL A 1 106 ? -16.667 -9.327 2.417 1.00 71.06 106 VAL A O 1
ATOM 846 N N . GLY A 1 107 ? -17.368 -9.493 0.289 1.00 76.25 107 GLY A N 1
ATOM 847 C CA . GLY A 1 107 ? -18.612 -10.198 0.602 1.00 76.25 107 GLY A CA 1
ATOM 848 C C . GLY A 1 107 ? -18.438 -11.673 0.988 1.00 76.25 107 GLY A C 1
ATOM 849 O O . GLY A 1 107 ? -19.367 -12.256 1.541 1.00 76.25 107 GLY A O 1
ATOM 850 N N . ARG A 1 108 ? -17.281 -12.298 0.709 1.00 76.75 108 ARG A N 1
ATOM 851 C CA . ARG A 1 108 ? -17.071 -13.748 0.916 1.00 76.75 108 ARG A CA 1
ATOM 852 C C . ARG A 1 108 ? -15.990 -14.120 1.917 1.00 76.75 108 ARG A C 1
ATOM 854 O O . ARG A 1 108 ? -16.056 -15.206 2.491 1.00 76.75 108 ARG A O 1
ATOM 861 N N . VAL A 1 109 ? -14.988 -13.270 2.127 1.00 75.50 109 VAL A N 1
ATOM 862 C CA . VAL A 1 109 ? -13.851 -13.587 2.999 1.00 75.50 109 VAL A CA 1
ATOM 863 C C . VAL A 1 109 ? -13.894 -12.707 4.249 1.00 75.50 109 VAL A C 1
ATOM 865 O O . VAL A 1 109 ? -13.918 -11.483 4.124 1.00 75.50 109 VAL A O 1
ATOM 868 N N . PRO A 1 110 ? -13.825 -13.286 5.468 1.00 75.62 110 PRO A N 1
ATOM 869 C CA . PRO A 1 110 ? -13.697 -12.501 6.688 1.00 75.62 110 PRO A CA 1
ATOM 870 C C . PRO A 1 110 ? -12.478 -11.582 6.596 1.00 75.62 110 PRO A C 1
ATOM 872 O O . PRO A 1 110 ? -11.346 -12.052 6.408 1.00 75.62 110 PRO A O 1
ATOM 875 N N . ARG A 1 111 ? -12.699 -10.274 6.764 1.00 72.62 111 ARG A N 1
ATOM 876 C CA . ARG A 1 111 ? -11.684 -9.231 6.540 1.00 72.62 111 ARG A CA 1
ATOM 877 C C . ARG A 1 111 ? -10.390 -9.484 7.324 1.00 72.62 111 ARG A C 1
ATOM 879 O O . ARG A 1 111 ? -9.312 -9.274 6.777 1.00 72.62 111 ARG A O 1
ATOM 886 N N . ARG A 1 112 ? -10.466 -10.089 8.522 1.00 71.56 112 ARG A N 1
ATOM 887 C CA . ARG A 1 112 ? -9.295 -10.486 9.340 1.00 71.56 112 ARG A CA 1
ATOM 888 C C . ARG A 1 112 ? -8.281 -11.376 8.609 1.00 71.56 112 ARG A C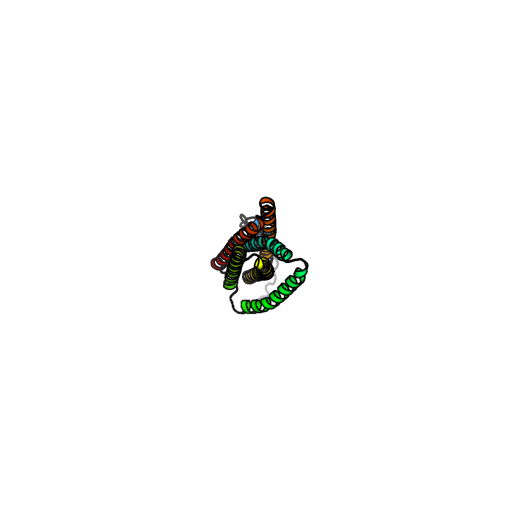 1
ATOM 890 O O . ARG A 1 112 ? -7.090 -11.308 8.886 1.00 71.56 112 ARG A O 1
ATOM 897 N N . ARG A 1 113 ? -8.754 -12.263 7.724 1.00 73.94 113 ARG A N 1
ATOM 898 C CA . ARG A 1 113 ? -7.898 -13.155 6.922 1.00 73.94 113 ARG A CA 1
ATOM 899 C C . ARG A 1 113 ? -7.546 -12.521 5.586 1.00 73.94 113 ARG A C 1
ATOM 901 O O . ARG A 1 113 ? -6.473 -12.791 5.058 1.00 73.94 113 ARG A O 1
ATOM 908 N N . PHE A 1 114 ? -8.439 -11.683 5.069 1.00 78.50 114 PHE A N 1
ATOM 909 C CA . PHE A 1 114 ? -8.251 -11.025 3.791 1.00 78.50 114 PHE A CA 1
ATOM 910 C C . PHE A 1 114 ? -7.093 -10.023 3.821 1.00 78.50 114 PHE A C 1
ATOM 912 O O . PHE A 1 114 ? -6.256 -10.074 2.927 1.00 78.50 114 PHE A O 1
ATOM 919 N N . VAL A 1 115 ? -6.983 -9.176 4.855 1.00 79.94 115 VAL A N 1
ATOM 920 C CA . VAL A 1 115 ? -5.962 -8.108 4.868 1.00 79.94 115 VAL A CA 1
ATOM 921 C C . VAL A 1 115 ? -4.531 -8.651 4.791 1.00 79.94 115 VAL A C 1
ATOM 923 O O . VAL A 1 115 ? -3.794 -8.243 3.892 1.00 79.94 115 VAL A O 1
ATOM 926 N N . PRO A 1 116 ? -4.119 -9.613 5.643 1.00 77.88 116 PRO A N 1
ATOM 927 C CA . PRO A 1 116 ? -2.761 -10.136 5.568 1.00 77.88 116 PRO A CA 1
ATOM 928 C C . PRO A 1 116 ? -2.480 -10.901 4.279 1.00 77.88 116 PRO A C 1
ATOM 930 O O . PRO A 1 116 ? -1.380 -10.815 3.741 1.00 77.88 116 PRO A O 1
ATOM 933 N N . LEU A 1 117 ? -3.465 -11.657 3.782 1.00 80.25 117 LEU A N 1
ATOM 934 C CA . LEU A 1 117 ? -3.329 -12.403 2.534 1.00 80.25 117 LEU A CA 1
ATOM 935 C C . LEU A 1 117 ? -3.132 -11.450 1.355 1.00 80.25 117 LEU A C 1
ATOM 937 O O . LEU A 1 117 ? -2.269 -11.685 0.516 1.00 80.25 117 LEU A O 1
ATOM 941 N N . LEU A 1 118 ? -3.901 -10.364 1.327 1.00 82.06 118 LEU A N 1
ATOM 942 C CA . LEU A 1 118 ? -3.817 -9.348 0.296 1.00 82.06 118 LEU A CA 1
ATOM 943 C C . LEU A 1 118 ? -2.456 -8.640 0.325 1.00 82.06 118 LEU A C 1
ATOM 945 O O . LEU A 1 118 ? -1.847 -8.460 -0.724 1.00 82.06 118 LEU A O 1
ATOM 949 N N . TYR A 1 119 ? -1.935 -8.295 1.506 1.00 81.69 119 TYR A N 1
ATOM 950 C CA . TYR A 1 119 ? -0.611 -7.667 1.606 1.00 81.69 119 TYR A CA 1
ATOM 951 C C . TYR A 1 119 ? 0.498 -8.625 1.173 1.00 81.69 119 TYR A C 1
ATOM 953 O O . TYR A 1 119 ? 1.359 -8.227 0.402 1.00 81.69 119 TYR A O 1
ATOM 961 N N . ARG A 1 120 ? 0.438 -9.905 1.558 1.00 80.94 120 ARG A N 1
ATOM 962 C CA . ARG A 1 120 ? 1.393 -10.921 1.077 1.00 80.94 120 ARG A CA 1
ATOM 963 C C . ARG A 1 120 ? 1.296 -11.148 -0.428 1.00 80.94 120 ARG A C 1
ATOM 965 O O . ARG A 1 120 ? 2.314 -11.304 -1.092 1.00 80.94 120 ARG A O 1
ATOM 972 N N . PHE A 1 121 ? 0.084 -11.134 -0.985 1.00 83.44 121 PHE A N 1
ATOM 973 C CA . PHE A 1 121 ? -0.116 -11.186 -2.430 1.00 83.44 121 PHE A CA 1
ATOM 974 C C . PHE A 1 121 ? 0.560 -9.992 -3.108 1.00 83.44 121 PHE A C 1
ATOM 976 O O . PHE A 1 121 ? 1.318 -10.178 -4.056 1.00 83.44 121 PHE A O 1
ATOM 983 N N . PHE A 1 122 ? 0.362 -8.774 -2.603 1.00 82.69 122 PHE A N 1
ATOM 984 C CA . PHE A 1 122 ? 1.026 -7.593 -3.152 1.00 82.69 122 PHE A CA 1
ATOM 985 C C . PHE A 1 122 ? 2.551 -7.627 -2.974 1.00 82.69 122 PHE A C 1
ATOM 987 O O . PHE A 1 122 ? 3.265 -7.287 -3.915 1.00 82.69 122 PHE A O 1
ATOM 994 N N . GLY A 1 123 ? 3.058 -8.106 -1.836 1.00 80.19 123 GLY A N 1
ATOM 995 C CA . GLY A 1 123 ? 4.490 -8.321 -1.608 1.00 80.19 123 GLY A CA 1
ATOM 996 C C . GLY A 1 123 ? 5.096 -9.309 -2.607 1.00 80.19 123 GLY A C 1
ATOM 997 O O . GLY A 1 123 ? 6.125 -9.020 -3.215 1.00 80.19 123 GLY A O 1
ATOM 998 N N . ALA A 1 124 ? 4.411 -10.426 -2.868 1.00 83.94 124 ALA A N 1
ATOM 999 C CA . ALA A 1 124 ? 4.824 -11.402 -3.874 1.00 83.94 124 ALA A CA 1
ATOM 1000 C C . ALA A 1 124 ? 4.825 -10.814 -5.294 1.00 83.94 124 ALA A C 1
ATOM 1002 O O . ALA A 1 124 ? 5.774 -11.027 -6.042 1.00 83.94 124 ALA A O 1
ATOM 1003 N N . ASN A 1 125 ? 3.806 -10.029 -5.662 1.00 84.62 125 ASN A N 1
ATOM 1004 C CA . ASN A 1 125 ? 3.786 -9.334 -6.953 1.00 84.62 125 ASN A CA 1
ATOM 1005 C C . ASN A 1 125 ? 4.960 -8.353 -7.077 1.00 84.62 125 ASN A C 1
ATOM 1007 O O . ASN A 1 125 ? 5.592 -8.294 -8.126 1.00 84.62 125 ASN A O 1
ATOM 1011 N N . LEU A 1 126 ? 5.287 -7.621 -6.011 1.00 81.62 126 LEU A N 1
ATOM 1012 C CA . LEU A 1 126 ? 6.417 -6.695 -5.999 1.00 81.62 126 LEU A CA 1
ATOM 1013 C C . LEU A 1 126 ? 7.759 -7.431 -6.176 1.00 81.62 126 LEU A C 1
ATOM 1015 O O . LEU A 1 126 ? 8.609 -6.970 -6.933 1.00 81.62 126 LEU A O 1
ATOM 1019 N N . ALA A 1 127 ? 7.918 -8.612 -5.568 1.00 81.69 127 ALA A N 1
ATOM 1020 C CA . ALA A 1 127 ? 9.073 -9.484 -5.793 1.00 81.69 127 ALA A CA 1
ATOM 1021 C C . ALA A 1 127 ? 9.140 -10.021 -7.237 1.00 81.69 127 ALA A C 1
ATOM 1023 O O . ALA A 1 127 ? 10.220 -10.105 -7.819 1.00 81.69 127 ALA A O 1
ATOM 1024 N N . VAL A 1 128 ? 7.991 -10.335 -7.845 1.00 85.69 128 VAL A N 1
ATOM 1025 C CA . VAL A 1 128 ? 7.907 -10.713 -9.264 1.00 85.69 128 VAL A CA 1
ATOM 1026 C C . VAL A 1 128 ? 8.321 -9.544 -10.160 1.00 85.69 128 VAL A C 1
ATOM 1028 O O . VAL A 1 128 ? 9.135 -9.743 -11.054 1.00 85.69 128 VAL A O 1
ATOM 1031 N N . PHE A 1 129 ? 7.843 -8.323 -9.903 1.00 81.69 129 PHE A N 1
ATOM 1032 C CA . PHE A 1 129 ? 8.268 -7.128 -10.644 1.00 81.69 129 PHE A CA 1
ATOM 1033 C C . PHE A 1 129 ? 9.768 -6.858 -10.506 1.00 81.69 129 PHE A C 1
ATOM 1035 O O . PHE A 1 129 ? 10.415 -6.549 -11.503 1.00 81.69 129 PHE A O 1
ATOM 1042 N N . PHE A 1 130 ? 10.330 -7.038 -9.309 1.00 78.62 130 PHE A N 1
ATOM 1043 C CA . PHE A 1 130 ? 11.774 -6.974 -9.085 1.00 78.62 130 PHE A CA 1
ATOM 1044 C C . PHE A 1 130 ? 12.526 -8.002 -9.946 1.00 78.62 130 PHE A C 1
ATOM 1046 O O . PHE A 1 130 ? 13.471 -7.646 -10.646 1.00 78.62 130 PHE A O 1
ATOM 1053 N N . GLY A 1 131 ? 12.073 -9.260 -9.952 1.00 79.81 131 GLY A N 1
ATOM 1054 C CA . GLY A 1 131 ? 12.662 -10.313 -10.781 1.00 79.81 131 GLY A CA 1
ATOM 1055 C C . GLY A 1 131 ? 12.549 -10.018 -12.277 1.00 79.81 131 GLY A C 1
ATOM 1056 O O . GLY A 1 131 ? 13.517 -10.201 -13.010 1.00 79.81 131 GLY A O 1
ATOM 1057 N N . LEU A 1 132 ? 11.402 -9.500 -12.729 1.00 81.38 132 LEU A N 1
ATOM 1058 C CA . LEU A 1 132 ? 11.218 -9.072 -14.115 1.00 81.38 132 LEU A CA 1
ATOM 1059 C C . LEU A 1 132 ? 12.173 -7.933 -14.482 1.00 81.38 132 LEU A C 1
ATOM 1061 O O . LEU A 1 132 ? 12.743 -7.977 -15.559 1.00 81.38 132 LEU A O 1
ATOM 1065 N N . LEU A 1 133 ? 12.396 -6.946 -13.614 1.00 74.38 133 LEU A N 1
ATOM 1066 C CA . LEU A 1 133 ? 13.331 -5.853 -13.910 1.00 74.38 133 LEU A CA 1
ATOM 1067 C C . LEU A 1 133 ? 14.800 -6.295 -13.934 1.00 74.38 133 LEU A C 1
ATOM 1069 O O . LEU A 1 133 ? 15.591 -5.696 -14.650 1.00 74.38 133 LEU A O 1
ATOM 1073 N N . MET A 1 134 ? 15.157 -7.338 -13.183 1.00 73.69 134 MET A N 1
ATOM 1074 C CA . MET A 1 134 ? 16.517 -7.895 -13.159 1.00 73.69 134 MET A CA 1
ATOM 1075 C C . MET A 1 134 ? 16.802 -8.865 -14.314 1.00 73.69 134 MET A C 1
ATOM 1077 O O . MET A 1 134 ? 17.941 -8.966 -14.760 1.00 73.69 134 MET A O 1
ATOM 1081 N N . LEU A 1 135 ? 15.794 -9.614 -14.771 1.00 78.06 135 LEU A N 1
ATOM 1082 C CA . LEU A 1 135 ? 15.974 -10.731 -15.710 1.00 78.06 135 LEU A CA 1
ATOM 1083 C C . LEU A 1 135 ? 15.409 -10.462 -17.110 1.00 78.06 135 LEU A C 1
ATOM 1085 O O . LEU A 1 135 ? 15.761 -11.179 -18.048 1.00 78.06 135 LEU A O 1
ATOM 1089 N N . ALA A 1 136 ? 14.489 -9.506 -17.268 1.00 76.06 136 ALA A N 1
ATOM 1090 C CA . ALA A 1 136 ? 13.821 -9.302 -18.548 1.00 76.06 136 ALA A CA 1
ATOM 1091 C C . ALA A 1 136 ? 14.716 -8.564 -19.559 1.00 76.06 136 ALA A C 1
ATOM 1093 O O . ALA A 1 136 ? 15.514 -7.707 -19.182 1.00 76.06 136 ALA A O 1
ATOM 1094 N N . PRO A 1 137 ? 14.549 -8.840 -20.866 1.00 78.31 137 PRO A N 1
ATOM 1095 C CA . PRO A 1 137 ? 15.241 -8.098 -21.911 1.00 78.31 137 PRO A CA 1
ATOM 1096 C C . PRO A 1 137 ? 14.884 -6.597 -21.893 1.00 78.31 137 PRO A C 1
ATOM 1098 O O . PRO A 1 137 ? 13.718 -6.269 -21.645 1.00 78.31 137 PRO A O 1
ATOM 1101 N N . PRO A 1 138 ? 15.798 -5.695 -22.308 1.00 72.44 138 PRO A N 1
ATOM 1102 C CA . PRO A 1 138 ? 15.568 -4.241 -22.320 1.00 72.44 138 PRO A CA 1
ATOM 1103 C C . PRO A 1 138 ? 14.313 -3.809 -23.096 1.00 72.44 138 PRO A C 1
ATOM 1105 O O . PRO A 1 138 ? 13.647 -2.832 -22.764 1.00 72.44 138 PRO A O 1
ATOM 1108 N N . ALA A 1 139 ? 13.923 -4.581 -24.116 1.00 75.69 139 ALA A N 1
ATOM 1109 C CA . ALA A 1 139 ? 12.712 -4.339 -24.901 1.00 75.69 139 ALA A CA 1
ATOM 1110 C C . ALA A 1 139 ? 11.404 -4.433 -24.083 1.00 75.69 139 ALA A C 1
ATOM 1112 O O . ALA A 1 139 ? 10.380 -3.875 -24.484 1.00 75.69 139 ALA A O 1
ATOM 1113 N N . TRP A 1 140 ? 11.417 -5.142 -22.950 1.00 76.62 140 TRP A N 1
ATOM 1114 C CA . TRP A 1 140 ? 10.252 -5.337 -22.085 1.00 76.62 140 TRP A CA 1
ATOM 1115 C C . TRP A 1 140 ? 10.159 -4.307 -20.959 1.00 76.62 140 TRP A C 1
ATOM 1117 O O . TRP A 1 140 ? 9.076 -4.145 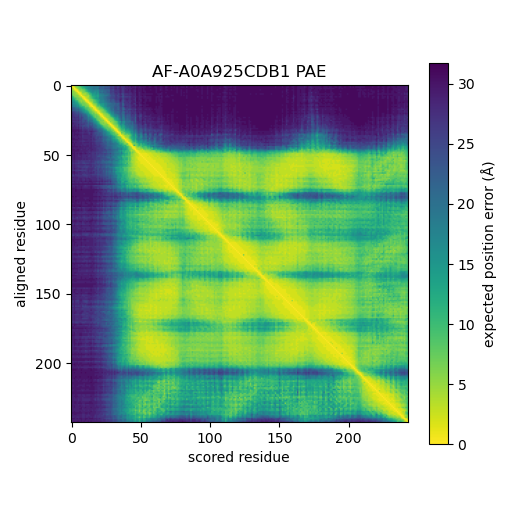-20.398 1.00 76.62 140 TRP A O 1
ATOM 1127 N N . GLU A 1 141 ? 11.231 -3.567 -20.661 1.00 72.19 141 GLU A N 1
ATOM 1128 C CA . GLU A 1 141 ? 11.279 -2.595 -19.557 1.00 72.19 141 GLU A CA 1
ATOM 1129 C C . GLU A 1 141 ? 10.136 -1.578 -19.626 1.00 72.19 141 GLU A C 1
ATOM 1131 O O . GLU A 1 141 ? 9.472 -1.297 -18.627 1.00 72.19 141 GLU A O 1
ATOM 1136 N N . MET A 1 142 ? 9.826 -1.095 -20.832 1.0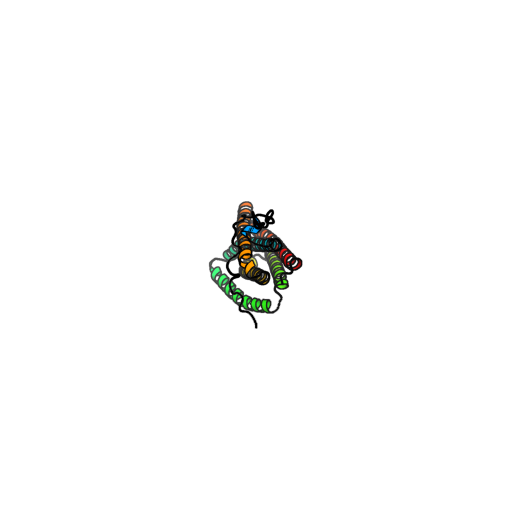0 75.50 142 MET A N 1
ATOM 1137 C CA . MET A 1 142 ? 8.730 -0.156 -21.062 1.00 75.50 142 MET A CA 1
ATOM 1138 C C . MET A 1 142 ? 7.361 -0.748 -20.689 1.00 75.50 142 MET A C 1
ATOM 1140 O O . MET A 1 142 ? 6.525 -0.076 -20.081 1.00 75.50 142 MET A O 1
ATOM 1144 N N . TRP A 1 143 ? 7.105 -2.003 -21.062 1.00 77.94 143 TRP A N 1
ATOM 1145 C CA . TRP A 1 143 ? 5.843 -2.682 -20.765 1.00 77.94 143 TRP A CA 1
ATOM 1146 C C . TRP A 1 143 ? 5.740 -3.054 -19.287 1.00 77.94 143 TRP A C 1
ATOM 1148 O O . TRP A 1 143 ? 4.672 -2.889 -18.695 1.00 77.94 143 TRP A O 1
ATOM 1158 N N . ILE A 1 144 ? 6.853 -3.467 -18.679 1.00 80.25 144 ILE A N 1
ATOM 1159 C CA . ILE A 1 144 ? 6.953 -3.753 -17.245 1.00 80.25 144 ILE A CA 1
ATOM 1160 C C . ILE A 1 144 ? 6.670 -2.483 -16.441 1.00 80.25 144 ILE A C 1
ATOM 1162 O O . ILE A 1 144 ? 5.828 -2.518 -15.549 1.00 80.25 144 ILE A O 1
ATOM 1166 N N . GLY A 1 145 ? 7.272 -1.346 -16.803 1.00 78.62 145 GLY A N 1
ATOM 1167 C CA . GLY A 1 145 ? 7.009 -0.056 -16.161 1.00 78.62 145 GLY A CA 1
ATOM 1168 C C . GLY A 1 145 ? 5.546 0.380 -16.265 1.00 78.62 145 GLY A C 1
ATOM 1169 O O . GLY A 1 145 ? 4.968 0.861 -15.291 1.00 78.62 145 GLY A O 1
ATOM 1170 N N . ARG A 1 146 ? 4.895 0.133 -17.410 1.00 80.00 146 ARG A N 1
ATOM 1171 C CA . ARG A 1 146 ? 3.458 0.407 -17.582 1.00 80.00 146 ARG A CA 1
ATOM 1172 C C . ARG A 1 146 ? 2.58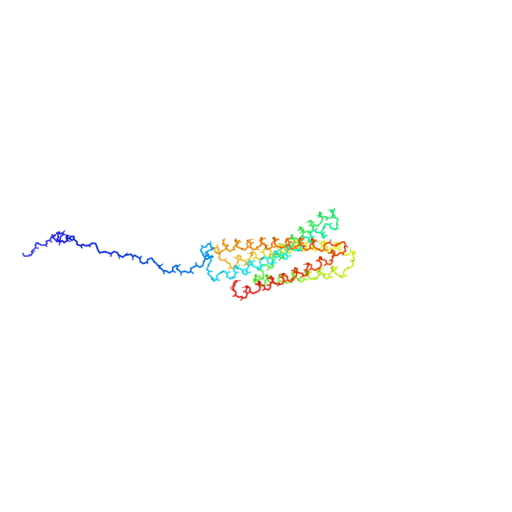0 -0.481 -16.708 1.00 80.00 146 ARG A C 1
ATOM 1174 O O . ARG A 1 146 ? 1.668 0.018 -16.049 1.00 80.00 146 ARG A O 1
ATOM 1181 N N . ALA A 1 147 ? 2.848 -1.785 -16.697 1.00 82.31 147 ALA A N 1
ATOM 1182 C CA . ALA A 1 147 ? 2.130 -2.731 -15.850 1.00 82.31 147 ALA A CA 1
ATOM 1183 C C . ALA A 1 147 ? 2.332 -2.396 -14.365 1.00 82.31 147 ALA A C 1
ATOM 1185 O O . ALA A 1 147 ? 1.366 -2.376 -13.602 1.00 82.31 147 ALA A O 1
ATOM 1186 N N . PHE A 1 148 ? 3.559 -2.040 -13.981 1.00 83.50 148 PHE A N 1
ATOM 1187 C CA . PHE A 1 148 ? 3.911 -1.602 -12.637 1.00 83.50 148 PHE A CA 1
ATOM 1188 C C . PHE A 1 148 ? 3.143 -0.341 -12.232 1.00 83.50 148 PHE A C 1
ATOM 1190 O O . PHE A 1 148 ? 2.602 -0.286 -11.128 1.00 83.50 148 PHE A O 1
ATOM 1197 N N . TYR A 1 149 ? 3.011 0.639 -13.132 1.00 82.75 149 TYR A N 1
ATOM 1198 C CA . TYR A 1 149 ? 2.234 1.862 -12.906 1.00 82.75 149 TYR A CA 1
ATOM 1199 C C . TYR A 1 149 ? 0.765 1.591 -12.578 1.00 82.75 149 TYR A C 1
ATOM 1201 O O . TYR A 1 149 ? 0.213 2.115 -11.603 1.00 82.75 149 TYR A O 1
ATOM 1209 N N . VAL A 1 150 ? 0.124 0.749 -13.385 1.00 83.94 150 VAL A N 1
ATOM 1210 C CA . VAL A 1 150 ? -1.279 0.385 -13.179 1.00 83.94 150 VAL A CA 1
ATOM 1211 C C . VAL A 1 150 ? -1.427 -0.425 -11.889 1.00 83.94 150 VAL A C 1
ATOM 1213 O O . VAL A 1 150 ? -2.271 -0.109 -11.050 1.00 83.94 150 VAL A O 1
ATOM 1216 N N . TRP A 1 151 ? -0.565 -1.423 -11.687 1.00 86.50 151 TRP A N 1
ATOM 1217 C CA . TRP A 1 151 ? -0.599 -2.302 -10.520 1.00 86.50 151 TRP A CA 1
ATOM 1218 C C . TRP A 1 151 ? -0.422 -1.539 -9.201 1.00 86.50 151 TRP A C 1
ATOM 1220 O O . TRP A 1 151 ? -1.217 -1.710 -8.281 1.00 86.50 151 TRP A O 1
ATOM 1230 N N . THR A 1 152 ? 0.562 -0.644 -9.114 1.00 84.25 152 THR A N 1
ATOM 1231 C CA . THR A 1 152 ? 0.813 0.180 -7.915 1.00 84.25 152 THR A CA 1
ATOM 1232 C C . THR A 1 152 ? -0.348 1.122 -7.593 1.00 84.25 152 THR A C 1
ATOM 1234 O O . THR A 1 152 ? -0.634 1.375 -6.421 1.00 84.25 152 THR A O 1
ATOM 1237 N N . SER A 1 153 ? -1.041 1.635 -8.613 1.00 84.44 153 SER A N 1
ATOM 1238 C CA . SER A 1 153 ? -2.232 2.477 -8.436 1.00 84.44 153 SER A CA 1
ATOM 1239 C C . SER A 1 153 ? -3.384 1.693 -7.806 1.00 84.44 153 SER A C 1
ATOM 1241 O O . SER A 1 153 ? -4.013 2.156 -6.852 1.00 84.44 153 SER A O 1
ATOM 1243 N N . VAL A 1 154 ? -3.607 0.475 -8.298 1.00 85.00 154 VAL A N 1
ATOM 1244 C CA . VAL A 1 154 ? -4.610 -0.461 -7.781 1.00 85.00 154 VAL A CA 1
ATOM 1245 C C . VAL A 1 154 ? -4.257 -0.913 -6.360 1.00 85.00 154 VAL A C 1
ATOM 1247 O O . VAL A 1 154 ? -5.101 -0.862 -5.464 1.00 85.00 154 VAL A O 1
ATOM 1250 N N . PHE A 1 155 ? -2.993 -1.281 -6.130 1.00 85.25 155 PHE A N 1
ATOM 1251 C CA . PHE A 1 155 ? -2.451 -1.630 -4.816 1.00 85.25 155 PHE A CA 1
ATOM 1252 C C . PHE A 1 155 ? -2.742 -0.547 -3.779 1.00 85.25 155 PHE A C 1
ATOM 1254 O O . PHE A 1 155 ? -3.292 -0.854 -2.726 1.00 85.25 155 PHE A O 1
ATOM 1261 N N . ASN A 1 156 ? -2.418 0.714 -4.078 1.00 85.88 156 ASN A N 1
ATOM 1262 C CA . ASN A 1 156 ? -2.599 1.808 -3.129 1.00 85.88 156 ASN A CA 1
ATOM 1263 C C . ASN A 1 156 ? -4.064 1.980 -2.716 1.00 85.88 156 ASN A C 1
ATOM 1265 O O . ASN A 1 156 ? -4.360 2.106 -1.527 1.00 85.88 156 ASN A O 1
ATOM 1269 N N . LEU A 1 157 ? -4.987 1.946 -3.685 1.00 84.31 157 LEU A N 1
ATOM 1270 C CA . LEU A 1 157 ? -6.413 2.059 -3.389 1.00 84.31 157 LEU A CA 1
ATOM 1271 C C . LEU A 1 157 ? -6.865 0.920 -2.467 1.00 84.31 157 LEU A C 1
ATOM 1273 O O . LEU A 1 157 ? -7.544 1.170 -1.469 1.00 84.31 157 LEU A O 1
ATOM 1277 N N . PHE A 1 158 ? -6.460 -0.316 -2.766 1.00 83.94 158 PHE A N 1
ATOM 1278 C CA . PHE A 1 158 ? -6.839 -1.480 -1.969 1.00 83.94 158 PHE A CA 1
ATOM 1279 C C . PHE A 1 158 ? -6.207 -1.504 -0.586 1.00 83.94 158 PHE A C 1
ATOM 1281 O O . PHE A 1 158 ? -6.902 -1.750 0.396 1.00 83.94 158 PHE A O 1
ATOM 1288 N N . ALA A 1 159 ? -4.911 -1.228 -0.490 1.00 83.81 159 ALA A N 1
ATOM 1289 C CA . ALA A 1 159 ? -4.184 -1.216 0.768 1.00 83.81 159 ALA A CA 1
ATOM 1290 C C . ALA A 1 159 ? -4.824 -0.228 1.755 1.00 83.81 159 ALA A C 1
ATOM 1292 O O . ALA A 1 159 ? -5.118 -0.581 2.897 1.00 83.81 159 ALA A O 1
ATOM 1293 N N . VAL A 1 160 ? -5.143 0.981 1.281 1.00 86.69 160 VAL A N 1
ATOM 1294 C CA . VAL A 1 160 ? -5.783 2.018 2.095 1.00 86.69 160 VAL A CA 1
ATOM 1295 C C . VAL A 1 160 ? -7.226 1.643 2.455 1.00 86.69 160 VAL A C 1
ATOM 1297 O O . VAL A 1 160 ? -7.592 1.689 3.628 1.00 86.69 160 VAL A O 1
ATOM 1300 N N . THR A 1 161 ? -8.057 1.235 1.492 1.00 86.12 161 THR A N 1
ATOM 1301 C CA . THR A 1 161 ? -9.475 0.901 1.759 1.00 86.12 161 THR A CA 1
ATOM 1302 C C . THR A 1 161 ? -9.643 -0.289 2.699 1.00 86.12 161 THR A C 1
ATOM 1304 O O . THR A 1 161 ? -10.486 -0.258 3.601 1.00 86.12 161 THR A O 1
ATOM 1307 N N . VAL A 1 162 ? -8.837 -1.337 2.526 1.00 83.69 162 VAL A N 1
ATOM 1308 C CA . VAL A 1 162 ? -8.871 -2.528 3.382 1.00 83.69 162 VAL A CA 1
ATOM 1309 C C . VAL A 1 162 ? -8.382 -2.206 4.788 1.00 83.69 162 VAL A C 1
ATOM 1311 O O . VAL A 1 162 ? -9.002 -2.660 5.751 1.00 83.69 162 VAL A O 1
ATOM 1314 N N . PHE A 1 163 ? -7.331 -1.391 4.918 1.00 85.69 163 PHE A N 1
ATOM 1315 C CA . PHE A 1 163 ? -6.863 -0.910 6.214 1.00 85.69 163 PHE A CA 1
ATOM 1316 C C . PHE A 1 163 ? -7.982 -0.189 6.974 1.00 85.69 163 PHE A C 1
ATOM 1318 O O . PHE A 1 163 ? -8.323 -0.588 8.088 1.00 85.69 163 PHE A O 1
ATOM 1325 N N . TRP A 1 164 ? -8.596 0.826 6.358 1.00 86.69 164 TRP A N 1
ATOM 1326 C CA . TRP A 1 164 ? -9.659 1.602 7.003 1.00 86.69 164 TRP A CA 1
ATOM 1327 C C . TRP A 1 164 ? -10.878 0.754 7.341 1.00 86.69 164 TRP A C 1
ATOM 1329 O O . TRP A 1 164 ? -11.462 0.944 8.403 1.00 86.69 164 TRP A O 1
ATOM 1339 N N . SER A 1 165 ? -11.217 -0.212 6.489 1.00 84.75 165 SER A N 1
ATOM 1340 C CA . SER A 1 165 ? -12.305 -1.146 6.769 1.00 84.75 165 SER A CA 1
ATOM 1341 C C . SER A 1 165 ? -12.023 -2.030 7.986 1.00 84.75 165 SER A C 1
ATOM 1343 O O . SER A 1 165 ? -12.880 -2.210 8.841 1.00 84.75 165 SER A O 1
ATOM 1345 N N . LEU A 1 166 ? -10.809 -2.580 8.099 1.00 82.50 166 LEU A N 1
ATOM 1346 C CA . LEU A 1 166 ? -10.444 -3.398 9.258 1.00 82.50 166 LEU A CA 1
ATOM 1347 C C . LEU A 1 166 ? -10.504 -2.576 10.554 1.00 82.50 166 LEU A C 1
ATOM 1349 O O . LEU A 1 166 ? -10.917 -3.087 11.591 1.00 82.50 166 LEU A O 1
ATOM 1353 N N . MET A 1 167 ? -10.108 -1.303 10.491 1.00 83.56 167 MET A N 1
ATOM 1354 C CA . MET A 1 167 ? -10.193 -0.399 11.637 1.00 83.56 167 MET A CA 1
ATOM 1355 C C . MET A 1 167 ? -11.641 -0.021 11.967 1.00 83.56 167 MET A C 1
ATOM 1357 O O . MET A 1 167 ? -11.992 0.031 13.141 1.00 83.56 167 MET A O 1
ATOM 1361 N N . SER A 1 168 ? -12.500 0.217 10.971 1.00 83.69 168 SER A N 1
ATOM 1362 C CA . SER A 1 168 ? -13.914 0.527 11.226 1.00 83.69 168 SER A CA 1
ATOM 1363 C C . SER A 1 168 ? -14.672 -0.642 11.842 1.00 83.69 168 SER A C 1
ATOM 1365 O O . SER A 1 168 ? -15.599 -0.416 12.611 1.00 83.69 168 SER A O 1
ATOM 1367 N N . ASP A 1 169 ? -14.267 -1.869 11.522 1.00 81.56 169 ASP A N 1
ATOM 1368 C CA . ASP A 1 169 ? -14.905 -3.076 12.042 1.00 81.56 169 ASP A CA 1
ATOM 1369 C C . ASP A 1 169 ? -14.390 -3.443 13.446 1.00 81.56 169 ASP A C 1
ATOM 1371 O O . ASP A 1 169 ? -15.106 -4.068 14.222 1.00 81.56 169 ASP A O 1
ATOM 1375 N N . GLY A 1 170 ? -13.154 -3.054 13.785 1.00 76.69 170 GLY A N 1
ATOM 1376 C CA . GLY A 1 170 ? -12.518 -3.379 15.066 1.00 76.69 170 GLY A CA 1
ATOM 1377 C C . GLY A 1 170 ? -12.790 -2.394 16.210 1.00 76.69 170 GLY A C 1
ATOM 1378 O O . GLY A 1 170 ? -12.591 -2.758 17.367 1.00 76.69 170 GLY A O 1
ATOM 1379 N N . PHE A 1 171 ? -13.225 -1.164 15.916 1.00 78.94 171 PHE A N 1
ATOM 1380 C CA . PHE A 1 171 ? -13.441 -0.110 16.915 1.00 78.94 171 PHE A CA 1
ATOM 1381 C C . PHE A 1 171 ? -14.904 0.341 16.969 1.00 78.94 171 PHE A C 1
ATOM 1383 O O . PHE A 1 171 ? -15.568 0.491 15.943 1.00 78.94 171 PHE A O 1
ATOM 1390 N N . THR A 1 172 ? -15.408 0.633 18.170 1.00 78.69 172 THR A N 1
ATOM 1391 C CA . THR A 1 172 ? -16.757 1.193 18.337 1.00 78.69 172 THR A CA 1
ATOM 1392 C C . THR A 1 172 ? -16.832 2.617 17.780 1.00 78.69 172 THR A C 1
ATOM 1394 O O . THR A 1 172 ? -15.823 3.316 17.649 1.00 78.69 172 THR A O 1
ATOM 1397 N N . ARG A 1 173 ? -18.047 3.107 17.489 1.00 77.81 173 ARG A N 1
ATOM 1398 C CA . ARG A 1 173 ? -18.260 4.480 16.983 1.00 77.81 173 ARG A CA 1
ATOM 1399 C C . ARG A 1 173 ? -17.653 5.565 17.882 1.00 77.81 173 ARG A C 1
ATOM 1401 O O . ARG A 1 173 ? -17.243 6.612 17.383 1.00 77.81 173 ARG A O 1
ATOM 1408 N N . GLU A 1 174 ? -17.614 5.333 19.190 1.00 77.19 174 GLU A N 1
ATOM 1409 C CA . GLU A 1 174 ? -17.081 6.270 20.185 1.00 77.19 174 GLU A CA 1
ATOM 1410 C C . GLU A 1 174 ? -15.547 6.300 20.173 1.00 77.19 174 GLU A C 1
ATOM 1412 O O . GLU A 1 174 ? -14.954 7.382 20.175 1.00 77.19 174 GLU A O 1
ATOM 1417 N N . GLN A 1 175 ? -14.911 5.130 20.069 1.00 74.06 175 GLN A N 1
ATOM 1418 C CA . GLN A 1 175 ? -13.456 4.983 19.954 1.00 74.06 175 GLN A CA 1
ATOM 1419 C C . GLN A 1 175 ? -12.942 5.491 18.599 1.00 74.06 175 GLN A C 1
ATOM 1421 O O . GLN A 1 175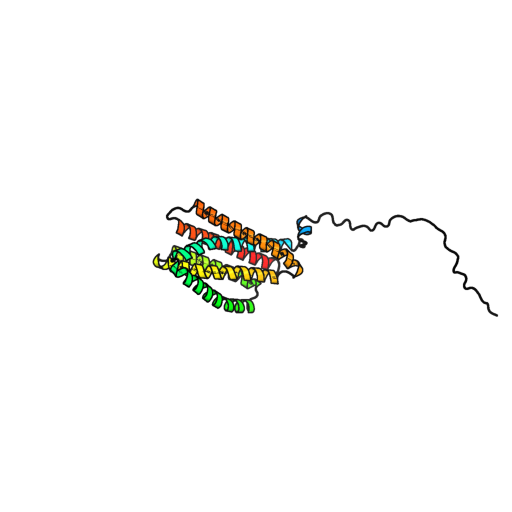 ? -11.934 6.203 18.538 1.00 74.06 175 GLN A O 1
ATOM 1426 N N . ALA A 1 176 ? -13.655 5.183 17.509 1.00 77.25 176 ALA A N 1
ATOM 1427 C CA . ALA A 1 176 ? -13.244 5.487 16.139 1.00 77.25 176 ALA A CA 1
ATOM 1428 C C . ALA A 1 176 ? -12.914 6.975 15.935 1.00 77.25 176 ALA A C 1
ATOM 1430 O O . ALA A 1 176 ? -11.903 7.293 15.312 1.00 77.25 176 ALA A O 1
ATOM 1431 N N . LYS A 1 177 ? -13.685 7.893 16.541 1.00 79.00 177 LYS A N 1
ATOM 1432 C CA . LYS A 1 177 ? -13.442 9.348 16.449 1.00 79.00 177 LYS A CA 1
ATOM 1433 C C . LYS A 1 177 ? -12.034 9.760 16.893 1.00 79.00 177 LYS A C 1
ATOM 1435 O O . LYS A 1 177 ? -11.490 10.727 16.370 1.00 79.00 177 LYS A O 1
ATOM 1440 N N . ARG A 1 1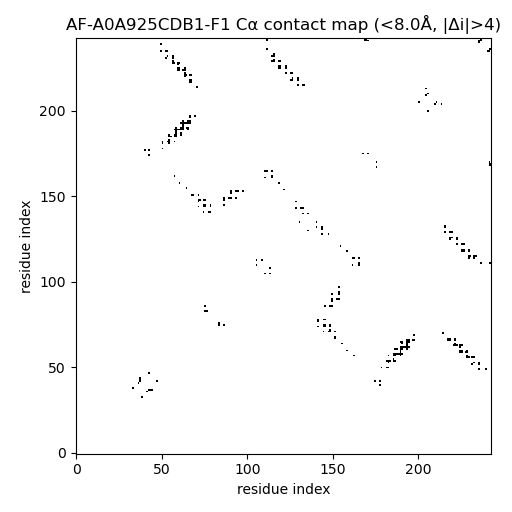78 ? -11.451 9.047 17.859 1.00 79.69 178 ARG A N 1
ATOM 1441 C CA . ARG A 1 178 ? -10.147 9.377 18.459 1.00 79.69 178 ARG A CA 1
ATOM 1442 C C . ARG A 1 178 ? -9.028 8.542 17.853 1.00 79.69 178 ARG A C 1
ATOM 1444 O O . ARG A 1 178 ? -7.963 9.068 17.540 1.00 79.69 178 ARG A O 1
ATOM 1451 N N . VAL A 1 179 ? -9.303 7.260 17.617 1.00 82.69 179 VAL A N 1
ATOM 1452 C CA . VAL A 1 179 ? -8.367 6.322 16.991 1.00 82.69 179 VAL A CA 1
ATOM 1453 C C . VAL A 1 179 ? -8.026 6.757 15.570 1.00 82.69 179 VAL A C 1
ATOM 1455 O O . VAL A 1 179 ? -6.851 6.826 15.227 1.00 82.69 179 VAL A O 1
ATOM 1458 N N . PHE A 1 180 ? -9.018 7.130 14.758 1.00 85.00 180 PHE A N 1
ATOM 1459 C CA . PHE A 1 180 ? -8.790 7.487 13.356 1.00 85.00 180 PHE A CA 1
ATOM 1460 C C . PHE A 1 180 ? -7.915 8.737 13.214 1.00 85.00 180 PHE A C 1
ATOM 1462 O O . PHE A 1 180 ? -7.116 8.804 12.284 1.00 85.00 180 PHE A O 1
ATOM 1469 N N . GLY A 1 181 ? -7.995 9.681 14.160 1.00 86.94 181 GLY A N 1
ATOM 1470 C CA . GLY A 1 181 ? -7.091 10.831 14.214 1.00 86.94 181 GLY A CA 1
ATOM 1471 C C . GLY A 1 181 ? -5.636 10.411 14.434 1.00 86.94 181 GLY A C 1
ATOM 1472 O O . GLY A 1 181 ? -4.756 10.808 13.673 1.00 86.94 181 GLY A O 1
ATOM 1473 N N . VAL A 1 182 ? -5.381 9.541 15.417 1.00 85.75 182 VAL A N 1
ATOM 1474 C CA . VAL A 1 182 ? -4.032 9.008 15.687 1.00 85.75 182 VAL A CA 1
ATOM 1475 C C . VAL A 1 182 ? -3.506 8.192 14.500 1.00 85.75 182 VAL A C 1
ATOM 1477 O O . VAL A 1 182 ? -2.353 8.356 14.101 1.00 85.75 182 VAL A O 1
ATOM 1480 N N . LEU A 1 183 ? -4.352 7.354 13.893 1.00 88.31 183 LEU A N 1
ATOM 1481 C CA . LEU A 1 183 ? -4.000 6.585 12.697 1.00 88.31 183 LEU A CA 1
ATOM 1482 C C . LEU A 1 183 ? -3.652 7.502 11.517 1.00 88.31 183 LEU A C 1
ATOM 1484 O O . LEU A 1 183 ? -2.642 7.279 10.855 1.00 88.31 183 LEU A O 1
ATOM 1488 N N . ALA A 1 184 ? -4.435 8.558 11.278 1.00 87.75 184 ALA A N 1
ATOM 1489 C CA . ALA A 1 184 ? -4.178 9.522 10.209 1.00 87.75 184 ALA A CA 1
ATOM 1490 C C . ALA A 1 184 ? -2.838 10.255 10.395 1.00 87.75 184 ALA A C 1
ATOM 1492 O O . ALA A 1 184 ? -2.101 10.446 9.424 1.00 87.75 184 ALA A O 1
ATOM 1493 N N . VAL A 1 185 ? -2.482 10.607 11.637 1.00 90.44 185 VAL A N 1
ATOM 1494 C CA . VAL A 1 185 ? -1.162 11.174 11.961 1.00 90.44 185 VAL A CA 1
ATOM 1495 C C . VAL A 1 185 ? -0.052 10.169 11.653 1.00 90.44 185 VAL A C 1
ATOM 1497 O O . VAL A 1 185 ? 0.901 10.517 10.956 1.00 90.44 185 VAL A O 1
ATOM 1500 N N . GLY A 1 186 ? -0.193 8.913 12.093 1.00 85.56 186 GLY A N 1
ATOM 1501 C CA . GLY A 1 186 ? 0.767 7.846 11.786 1.00 85.56 186 GLY A CA 1
ATOM 1502 C C . GLY A 1 186 ? 0.951 7.639 10.281 1.00 85.56 186 GLY A C 1
ATOM 1503 O O . GLY A 1 186 ? 2.075 7.541 9.794 1.00 85.56 186 GLY A O 1
ATOM 1504 N N . GLY A 1 187 ? -0.141 7.673 9.519 1.00 87.69 187 GLY A N 1
ATOM 1505 C CA . GLY A 1 187 ? -0.084 7.571 8.067 1.00 87.69 187 GLY A CA 1
ATOM 1506 C C . GLY A 1 187 ? 0.614 8.754 7.392 1.00 87.69 187 GLY A C 1
ATOM 1507 O O . GLY A 1 187 ? 1.451 8.565 6.510 1.00 87.69 187 GLY A O 1
ATOM 1508 N N . THR A 1 188 ? 0.325 9.973 7.847 1.00 90.56 188 THR A N 1
ATOM 1509 C CA . THR A 1 188 ? 0.964 11.197 7.335 1.00 90.56 188 THR A CA 1
ATOM 1510 C C . THR A 1 188 ? 2.467 11.196 7.615 1.00 90.56 188 THR A C 1
ATOM 1512 O O . THR A 1 188 ? 3.261 11.513 6.731 1.00 90.56 188 THR A O 1
ATOM 1515 N N . LEU A 1 189 ? 2.877 10.770 8.814 1.00 91.00 189 LEU A N 1
ATOM 1516 C CA . LEU A 1 189 ? 4.289 10.593 9.156 1.00 91.00 189 LEU A CA 1
ATOM 1517 C C . LEU A 1 189 ? 4.960 9.545 8.262 1.00 91.00 189 LEU A C 1
ATOM 1519 O O . LEU A 1 189 ? 6.076 9.777 7.806 1.00 91.00 189 LEU A O 1
ATOM 1523 N N . GLY A 1 190 ? 4.281 8.433 7.963 1.00 86.19 190 GLY A N 1
ATOM 1524 C CA . GLY A 1 190 ? 4.790 7.401 7.054 1.00 86.19 190 GLY A CA 1
ATOM 1525 C C . GLY A 1 190 ? 4.998 7.930 5.637 1.00 86.19 190 GLY A C 1
ATOM 1526 O O . GLY A 1 190 ? 6.044 7.700 5.035 1.00 86.19 190 GLY A O 1
ATOM 1527 N N . ALA A 1 191 ? 4.044 8.715 5.135 1.00 87.88 191 ALA A N 1
ATOM 1528 C CA . ALA A 1 191 ? 4.134 9.367 3.832 1.00 87.88 191 ALA A CA 1
ATOM 1529 C C . ALA A 1 191 ? 5.304 10.361 3.737 1.00 87.88 191 ALA A C 1
ATOM 1531 O O . ALA A 1 191 ? 6.051 10.364 2.752 1.00 87.88 191 ALA A O 1
ATOM 1532 N N . LEU A 1 192 ? 5.476 11.192 4.771 1.00 90.62 192 LEU A N 1
ATOM 1533 C CA . LEU A 1 192 ? 6.579 12.149 4.869 1.00 90.62 192 LEU A CA 1
ATOM 1534 C C . LEU A 1 192 ? 7.925 11.432 4.949 1.00 90.62 192 LEU A C 1
ATOM 1536 O O . LEU A 1 192 ? 8.829 11.750 4.179 1.00 90.62 192 LEU A O 1
ATOM 1540 N N . ALA A 1 193 ? 8.040 10.444 5.837 1.00 88.25 193 ALA A N 1
ATOM 1541 C CA . ALA A 1 193 ? 9.259 9.674 6.024 1.00 88.25 193 ALA A CA 1
ATOM 1542 C C . ALA A 1 193 ? 9.636 8.895 4.756 1.00 88.25 193 ALA A C 1
ATOM 1544 O O . ALA A 1 193 ? 10.796 8.935 4.361 1.00 88.25 193 ALA A O 1
ATOM 1545 N N . GLY A 1 194 ? 8.674 8.264 4.073 1.00 83.75 194 GLY A N 1
ATOM 1546 C CA . GLY A 1 194 ? 8.921 7.546 2.819 1.00 83.75 194 GLY A CA 1
ATOM 1547 C C . GLY A 1 194 ? 9.403 8.484 1.713 1.00 83.75 194 GLY A C 1
ATOM 1548 O O . GLY A 1 194 ? 10.421 8.228 1.078 1.00 83.75 194 GLY A O 1
ATOM 1549 N N . SER A 1 195 ? 8.741 9.634 1.548 1.00 86.12 195 SER A N 1
ATOM 1550 C CA . SER A 1 195 ? 9.146 10.642 0.557 1.00 86.12 195 SER A CA 1
ATOM 1551 C C . SER A 1 195 ? 10.528 11.236 0.855 1.00 86.12 195 SER A C 1
ATOM 1553 O O . SER A 1 195 ? 11.317 11.460 -0.063 1.00 86.12 195 SER A O 1
ATOM 1555 N N . ALA A 1 196 ? 10.826 11.510 2.128 1.00 86.69 196 ALA A N 1
ATOM 1556 C CA . ALA A 1 196 ? 12.123 12.021 2.561 1.00 86.69 196 ALA A CA 1
ATOM 1557 C C . ALA A 1 196 ? 13.229 10.979 2.359 1.00 86.69 196 ALA A C 1
ATOM 1559 O O . ALA A 1 196 ? 14.293 11.318 1.845 1.00 86.69 196 ALA A O 1
ATOM 1560 N N . PHE A 1 197 ? 12.955 9.716 2.694 1.00 83.44 197 PHE A N 1
ATOM 1561 C CA . PHE A 1 197 ? 13.878 8.607 2.491 1.00 83.44 197 PHE A CA 1
ATOM 1562 C C . PHE A 1 197 ? 14.205 8.418 1.009 1.00 83.44 197 PHE A C 1
ATOM 1564 O O . PHE A 1 197 ? 15.379 8.394 0.654 1.00 83.44 197 PHE A O 1
ATOM 1571 N N . THR A 1 198 ? 13.201 8.390 0.126 1.00 79.44 198 THR A N 1
ATOM 1572 C CA . THR A 1 198 ? 13.452 8.268 -1.318 1.00 79.44 198 THR A CA 1
ATOM 1573 C C . THR A 1 198 ? 14.256 9.440 -1.861 1.00 79.44 198 THR A C 1
ATOM 1575 O O . THR A 1 198 ? 15.180 9.223 -2.638 1.00 79.44 198 THR A O 1
ATOM 1578 N N . LYS A 1 199 ? 13.971 10.676 -1.428 1.00 81.56 199 LYS A N 1
ATOM 1579 C CA . LYS A 1 199 ? 14.779 11.845 -1.814 1.00 81.56 199 LYS A CA 1
ATOM 1580 C C . LYS A 1 199 ? 16.223 11.734 -1.336 1.00 81.56 199 LYS A C 1
ATOM 1582 O O . LYS A 1 199 ? 17.129 12.065 -2.090 1.00 81.56 199 LYS A O 1
ATOM 1587 N N . TRP A 1 200 ? 16.434 11.286 -0.101 1.00 81.88 200 TRP A N 1
ATOM 1588 C CA . TRP A 1 200 ? 17.770 11.116 0.462 1.00 81.88 200 TRP A CA 1
ATOM 1589 C C . TRP A 1 200 ? 18.559 10.033 -0.281 1.00 81.88 200 TRP A C 1
ATOM 1591 O O . TRP A 1 200 ? 19.700 10.270 -0.675 1.00 81.88 200 TRP A O 1
ATOM 1601 N N . VAL A 1 201 ? 17.932 8.887 -0.562 1.00 78.75 201 VAL A N 1
ATOM 1602 C CA . VAL A 1 201 ? 18.543 7.803 -1.342 1.00 78.75 201 VAL A CA 1
ATOM 1603 C C . VAL A 1 201 ? 18.847 8.265 -2.769 1.00 78.75 201 VAL A C 1
ATOM 1605 O O . VAL A 1 201 ? 19.970 8.092 -3.235 1.00 78.75 201 VAL A O 1
ATOM 1608 N N . ALA A 1 202 ? 17.901 8.924 -3.440 1.00 73.81 202 ALA A N 1
ATOM 1609 C CA . ALA A 1 202 ? 18.117 9.467 -4.777 1.00 73.81 202 ALA A CA 1
ATOM 1610 C C . ALA A 1 202 ? 19.253 10.504 -4.791 1.00 73.81 202 ALA A C 1
ATOM 1612 O O . ALA A 1 202 ? 20.142 10.419 -5.625 1.00 73.81 202 ALA A O 1
ATOM 1613 N N . GLY A 1 203 ? 19.294 11.439 -3.838 1.00 75.69 203 GLY A N 1
ATOM 1614 C CA . GLY A 1 203 ? 20.358 12.447 -3.763 1.00 75.69 203 GLY A CA 1
ATOM 1615 C C . GLY A 1 203 ? 21.744 11.877 -3.441 1.00 75.69 203 GLY A C 1
ATOM 1616 O O . GLY A 1 203 ? 22.743 12.464 -3.845 1.00 75.69 203 GLY A O 1
ATOM 1617 N N . THR A 1 204 ? 21.815 10.742 -2.742 1.00 75.50 204 THR A N 1
ATOM 1618 C CA . THR A 1 204 ? 23.089 10.118 -2.339 1.00 75.50 204 THR A CA 1
ATOM 1619 C C . THR A 1 204 ? 23.636 9.166 -3.408 1.00 75.50 204 THR A C 1
ATOM 1621 O O . THR A 1 204 ? 24.849 9.050 -3.558 1.00 75.50 204 THR A O 1
ATOM 1624 N N . TYR A 1 205 ? 22.758 8.493 -4.160 1.00 67.56 205 TYR A N 1
ATOM 1625 C CA . TYR A 1 205 ? 23.124 7.384 -5.050 1.00 67.56 205 TYR A CA 1
ATOM 1626 C C . TYR A 1 205 ? 22.750 7.596 -6.532 1.00 67.56 205 TYR A C 1
ATOM 1628 O O . TYR A 1 205 ? 22.965 6.688 -7.343 1.00 67.56 205 TYR A O 1
ATOM 1636 N N . ALA A 1 206 ? 22.221 8.766 -6.922 1.00 61.94 206 ALA A N 1
ATOM 1637 C CA . ALA A 1 206 ? 21.973 9.118 -8.325 1.00 61.94 206 ALA A CA 1
ATOM 1638 C C . ALA A 1 206 ? 23.285 9.416 -9.074 1.00 61.94 206 ALA A C 1
ATOM 1640 O O . ALA A 1 206 ? 23.615 10.562 -9.376 1.00 61.94 206 ALA A O 1
ATOM 1641 N N . GLY A 1 207 ? 24.040 8.363 -9.380 1.00 59.75 207 GLY A N 1
ATOM 1642 C CA . GLY A 1 207 ? 25.080 8.378 -10.402 1.00 59.75 207 GLY A CA 1
ATOM 1643 C C . GLY A 1 207 ? 24.495 8.034 -11.783 1.00 59.75 207 GLY A C 1
ATOM 1644 O O . GLY A 1 207 ? 23.511 7.290 -11.866 1.00 59.75 207 GLY A O 1
ATOM 1645 N N . PRO A 1 208 ? 25.077 8.525 -12.893 1.00 51.75 208 PRO A N 1
ATOM 1646 C CA . PRO A 1 208 ? 24.708 8.079 -14.234 1.00 51.75 208 PRO A CA 1
ATOM 1647 C C . PRO A 1 208 ? 25.066 6.589 -14.391 1.00 51.75 208 PRO A C 1
ATOM 1649 O O . PRO A 1 208 ? 26.238 6.242 -14.496 1.00 51.75 208 PRO A O 1
ATOM 1652 N N . GLY A 1 209 ? 24.062 5.705 -14.358 1.00 60.59 209 GLY A N 1
ATOM 1653 C CA . GLY A 1 209 ? 24.217 4.252 -14.549 1.00 60.59 209 GLY A CA 1
ATOM 1654 C C . GLY A 1 209 ? 23.705 3.367 -13.403 1.00 60.59 209 GLY A C 1
ATOM 1655 O O . GLY A 1 209 ? 23.369 2.215 -13.648 1.00 60.59 209 GLY A O 1
ATOM 1656 N N . THR A 1 210 ? 23.550 3.890 -12.181 1.00 63.09 210 THR A N 1
ATOM 1657 C CA . THR A 1 210 ? 23.096 3.111 -11.003 1.00 63.09 210 THR A CA 1
ATOM 1658 C C . THR A 1 210 ? 21.580 3.104 -10.796 1.00 63.09 210 THR A C 1
ATOM 1660 O O . THR A 1 210 ? 21.082 2.498 -9.851 1.00 63.09 210 THR A O 1
ATOM 1663 N N . ILE A 1 211 ? 20.823 3.770 -11.669 1.00 66.00 211 ILE A N 1
ATOM 1664 C CA . ILE A 1 211 ? 19.399 4.065 -11.451 1.00 66.00 211 ILE A CA 1
ATOM 1665 C C . ILE A 1 211 ? 18.548 2.783 -11.428 1.00 66.00 211 ILE A C 1
ATOM 1667 O O . ILE A 1 211 ? 17.739 2.609 -10.522 1.00 66.00 211 ILE A O 1
ATOM 1671 N N . HIS A 1 212 ? 18.798 1.842 -12.348 1.00 64.12 212 HIS A N 1
ATOM 1672 C CA . HIS A 1 212 ? 18.082 0.559 -12.392 1.00 64.12 212 HIS A CA 1
ATOM 1673 C C . HIS A 1 212 ? 18.328 -0.293 -11.141 1.00 64.12 212 HIS A C 1
ATOM 1675 O O . HIS A 1 212 ? 17.388 -0.846 -10.566 1.00 64.12 212 HIS A O 1
ATOM 1681 N N . GLU A 1 213 ? 19.579 -0.366 -10.680 1.00 67.50 213 GLU A N 1
ATOM 1682 C CA . GLU A 1 213 ? 19.914 -1.092 -9.454 1.00 67.50 213 GLU A CA 1
ATOM 1683 C C . GLU A 1 213 ? 19.289 -0.415 -8.231 1.00 67.50 213 GLU A C 1
ATOM 1685 O O . GLU A 1 213 ? 18.720 -1.089 -7.374 1.00 67.50 213 GLU A O 1
ATOM 1690 N N . LEU A 1 214 ? 19.304 0.920 -8.177 1.00 72.38 214 LEU A N 1
ATOM 1691 C CA . LEU A 1 214 ? 18.672 1.699 -7.114 1.00 72.38 214 LEU A CA 1
ATOM 1692 C C . LEU A 1 214 ? 17.172 1.405 -7.003 1.00 72.38 214 LEU A C 1
ATOM 1694 O O . LEU A 1 214 ? 16.670 1.154 -5.904 1.00 72.38 214 LEU A O 1
ATOM 1698 N N . HIS A 1 215 ? 16.454 1.414 -8.132 1.00 69.12 215 HIS A N 1
ATOM 1699 C CA . HIS A 1 215 ? 15.028 1.087 -8.172 1.00 69.12 215 HIS A CA 1
ATOM 1700 C C . HIS A 1 215 ? 14.781 -0.329 -7.654 1.00 69.12 215 HIS A C 1
ATOM 1702 O O . HIS A 1 215 ? 13.878 -0.533 -6.842 1.00 69.12 215 HIS A O 1
ATOM 1708 N N . ALA A 1 216 ? 15.615 -1.289 -8.055 1.00 69.44 216 ALA A N 1
ATOM 1709 C CA . ALA A 1 216 ? 15.515 -2.677 -7.626 1.00 69.44 216 ALA A CA 1
ATOM 1710 C C . ALA A 1 216 ? 15.733 -2.825 -6.102 1.00 69.44 216 ALA A C 1
ATOM 1712 O O . ALA A 1 216 ? 14.916 -3.443 -5.413 1.00 69.44 216 ALA A O 1
ATOM 1713 N N . TRP A 1 217 ? 16.768 -2.192 -5.541 1.00 75.06 217 TRP A N 1
ATOM 1714 C CA . TRP A 1 217 ? 17.038 -2.205 -4.096 1.00 75.06 217 TRP A CA 1
ATOM 1715 C C . TRP A 1 217 ? 15.941 -1.511 -3.278 1.00 75.06 217 TRP A C 1
ATOM 1717 O O . TRP A 1 217 ? 15.544 -2.010 -2.222 1.00 75.06 217 TRP A O 1
ATOM 1727 N N . LEU A 1 218 ? 15.392 -0.399 -3.775 1.00 72.25 218 LEU A N 1
ATOM 1728 C CA . LEU A 1 218 ? 14.270 0.297 -3.139 1.00 72.25 218 LEU A CA 1
ATOM 1729 C C . LEU A 1 218 ? 12.974 -0.524 -3.180 1.00 72.25 218 LEU A C 1
ATOM 1731 O O . LEU A 1 218 ? 12.214 -0.520 -2.205 1.00 72.25 218 LEU A O 1
ATOM 1735 N N . MET A 1 219 ? 12.726 -1.264 -4.266 1.00 71.19 219 MET A N 1
ATOM 1736 C CA . MET A 1 219 ? 11.612 -2.214 -4.332 1.00 71.19 219 MET A CA 1
ATOM 1737 C C . MET A 1 219 ? 11.785 -3.332 -3.304 1.00 71.19 219 MET A C 1
ATOM 1739 O O . MET A 1 219 ? 10.836 -3.632 -2.584 1.00 71.19 219 MET A O 1
ATOM 1743 N N . LEU A 1 220 ? 12.989 -3.892 -3.162 1.00 72.75 220 LEU A N 1
ATOM 1744 C CA . LEU A 1 220 ? 13.270 -4.948 -2.185 1.00 72.75 220 LEU A CA 1
ATOM 1745 C C . LEU A 1 220 ? 13.109 -4.446 -0.742 1.00 72.75 220 LEU A C 1
ATOM 1747 O O . LEU A 1 220 ? 12.460 -5.103 0.073 1.00 72.75 220 LEU A O 1
ATOM 1751 N N . GLY A 1 221 ? 13.590 -3.236 -0.442 1.00 75.00 221 GLY A N 1
ATOM 1752 C CA . GLY A 1 221 ? 13.315 -2.570 0.833 1.00 75.00 221 GLY A CA 1
ATOM 1753 C C . GLY A 1 221 ? 11.812 -2.421 1.082 1.00 75.00 221 GLY A C 1
ATOM 1754 O O . GLY A 1 221 ? 11.315 -2.765 2.156 1.00 75.00 221 GLY A O 1
ATOM 1755 N N . SER A 1 222 ? 11.063 -2.004 0.060 1.00 72.94 222 SER A N 1
ATOM 1756 C CA . SER A 1 222 ? 9.606 -1.867 0.133 1.00 72.94 222 SER A CA 1
ATOM 1757 C C . SER A 1 222 ? 8.892 -3.204 0.356 1.00 72.94 222 SER A C 1
ATOM 1759 O O . SER A 1 222 ? 7.930 -3.226 1.125 1.00 72.94 222 SER A O 1
ATOM 1761 N N . VAL A 1 223 ? 9.375 -4.311 -0.232 1.00 73.56 223 VAL A N 1
ATOM 1762 C CA . VAL A 1 223 ? 8.891 -5.684 0.033 1.00 73.56 223 VAL A CA 1
ATOM 1763 C C . VAL A 1 223 ? 9.071 -6.032 1.508 1.00 73.56 223 VAL A C 1
ATOM 1765 O O . VAL A 1 223 ? 8.116 -6.461 2.149 1.00 73.56 223 VAL A O 1
ATOM 1768 N N . VAL A 1 224 ? 10.261 -5.803 2.071 1.00 77.25 224 VAL A N 1
ATOM 1769 C CA . VAL A 1 224 ? 10.553 -6.104 3.484 1.00 77.25 224 VAL A CA 1
ATOM 1770 C C . VAL A 1 224 ? 9.661 -5.284 4.417 1.00 77.25 224 VAL A C 1
ATOM 1772 O O . VAL A 1 224 ? 9.090 -5.823 5.364 1.00 77.25 224 VAL A O 1
ATOM 1775 N N . LEU A 1 225 ? 9.483 -3.994 4.128 1.00 73.44 225 LEU A N 1
ATOM 1776 C CA . LEU A 1 225 ? 8.588 -3.110 4.879 1.00 73.44 225 LEU A CA 1
ATOM 1777 C C . LEU A 1 225 ? 7.118 -3.539 4.781 1.00 73.44 225 LEU A C 1
ATOM 1779 O O . LEU A 1 225 ? 6.379 -3.458 5.764 1.00 73.44 225 LEU A O 1
ATOM 1783 N N . LEU A 1 226 ? 6.694 -4.016 3.613 1.00 73.44 226 LEU A N 1
ATOM 1784 C CA . LEU A 1 226 ? 5.327 -4.466 3.379 1.00 73.44 226 LEU A CA 1
ATOM 1785 C C . LEU A 1 226 ? 5.046 -5.812 4.061 1.00 73.44 226 LEU A C 1
ATOM 1787 O O . LEU A 1 226 ? 3.997 -5.965 4.684 1.00 73.44 226 LEU A O 1
ATOM 1791 N N . GLU A 1 227 ? 5.997 -6.745 4.034 1.00 74.00 227 GLU A N 1
ATOM 1792 C CA . GLU A 1 227 ? 5.944 -7.998 4.799 1.00 74.00 227 GLU A CA 1
ATOM 1793 C C . GLU A 1 227 ? 5.982 -7.735 6.310 1.00 74.00 227 GLU A C 1
ATOM 1795 O O . GLU A 1 227 ? 5.215 -8.336 7.063 1.00 74.00 227 GLU A O 1
ATOM 1800 N N . ALA A 1 228 ? 6.785 -6.771 6.772 1.00 73.50 228 ALA A N 1
ATOM 1801 C CA . ALA A 1 228 ? 6.777 -6.332 8.166 1.00 73.50 228 ALA A CA 1
ATOM 1802 C C . ALA A 1 228 ? 5.419 -5.726 8.568 1.00 73.50 228 ALA A C 1
ATOM 1804 O O . ALA A 1 228 ? 4.912 -6.018 9.654 1.00 73.50 228 ALA A O 1
ATOM 1805 N N . SER A 1 229 ? 4.783 -4.940 7.689 1.00 71.75 229 SER A N 1
ATOM 1806 C CA . SER A 1 229 ? 3.420 -4.426 7.898 1.00 71.75 229 SER A CA 1
ATOM 1807 C C . SER A 1 229 ? 2.378 -5.552 7.910 1.00 71.75 229 SER A C 1
ATOM 1809 O O . SER A 1 229 ? 1.525 -5.604 8.800 1.00 71.75 229 SER A O 1
ATOM 1811 N N . ALA A 1 230 ? 2.479 -6.515 6.991 1.00 67.94 230 ALA A N 1
ATOM 1812 C CA . ALA A 1 230 ? 1.611 -7.688 6.956 1.00 67.94 230 ALA A CA 1
ATOM 1813 C C . ALA A 1 230 ? 1.752 -8.519 8.240 1.00 67.94 230 ALA A C 1
ATOM 1815 O O . ALA A 1 230 ? 0.750 -8.898 8.849 1.00 67.94 230 ALA A O 1
ATOM 1816 N N . PHE A 1 231 ? 2.981 -8.740 8.707 1.00 74.06 231 PHE A N 1
ATOM 1817 C CA . PHE A 1 231 ? 3.275 -9.433 9.957 1.00 74.06 231 PHE A CA 1
ATOM 1818 C C . PHE A 1 231 ? 2.734 -8.674 11.176 1.00 74.06 231 PHE A C 1
ATOM 1820 O O . PHE A 1 231 ? 2.064 -9.270 12.020 1.00 74.06 231 PHE A O 1
ATOM 1827 N N . CYS A 1 232 ? 2.943 -7.354 11.228 1.00 68.75 232 CYS A N 1
ATOM 1828 C CA . CYS A 1 232 ? 2.373 -6.448 12.230 1.00 68.75 232 CYS A CA 1
ATOM 1829 C C . CYS A 1 232 ? 0.845 -6.593 12.301 1.00 68.75 232 CYS A C 1
ATOM 1831 O O . CYS A 1 232 ? 0.268 -6.721 13.384 1.00 68.75 232 CYS A O 1
ATOM 1833 N N . MET A 1 233 ? 0.184 -6.680 11.147 1.00 66.94 233 MET A N 1
ATOM 1834 C CA . MET A 1 233 ? -1.269 -6.789 11.053 1.00 66.94 233 MET A CA 1
ATOM 1835 C C . MET A 1 233 ? -1.802 -8.185 11.421 1.00 66.94 233 MET A C 1
ATOM 1837 O O . MET A 1 233 ? -2.839 -8.298 12.082 1.00 66.94 233 MET A O 1
ATOM 1841 N N . VAL A 1 234 ? -1.077 -9.260 11.086 1.00 67.12 234 VAL A N 1
ATOM 1842 C CA . VAL A 1 234 ? -1.363 -10.621 11.590 1.00 67.12 234 VAL A CA 1
ATOM 1843 C C . VAL A 1 234 ? -1.206 -10.676 13.105 1.00 67.12 234 VAL A C 1
ATOM 1845 O O . VAL A 1 234 ? -2.016 -11.288 13.799 1.00 67.12 234 VAL A O 1
ATOM 1848 N N . TRP A 1 235 ? -0.171 -10.034 13.636 1.00 69.12 235 TRP A N 1
ATOM 1849 C CA . TRP A 1 235 ? 0.082 -9.993 15.068 1.00 69.12 235 TRP A CA 1
ATOM 1850 C C . TRP A 1 235 ? -1.015 -9.218 15.808 1.00 69.12 235 TRP A C 1
ATOM 1852 O O . TRP A 1 235 ? -1.531 -9.702 16.816 1.00 69.12 235 TRP A O 1
ATOM 1862 N N . LEU A 1 236 ? -1.443 -8.075 15.264 1.00 68.19 236 LEU A N 1
ATOM 1863 C CA . LEU A 1 236 ? -2.548 -7.270 15.787 1.00 68.19 236 LEU A CA 1
ATOM 1864 C C . LEU A 1 236 ? -3.861 -8.071 15.833 1.00 68.19 236 LEU A C 1
ATOM 1866 O O . LEU A 1 236 ? -4.514 -8.139 16.875 1.00 68.19 236 LEU A O 1
ATOM 1870 N N . THR A 1 237 ? -4.219 -8.725 14.725 1.00 65.94 237 THR A N 1
ATOM 1871 C CA . THR A 1 237 ? -5.458 -9.515 14.618 1.00 65.94 237 THR A CA 1
ATOM 1872 C C . THR A 1 237 ? -5.440 -10.768 15.496 1.00 65.94 237 THR A C 1
ATOM 1874 O O . THR A 1 237 ? -6.461 -11.105 16.092 1.00 65.94 237 THR A O 1
ATOM 1877 N N . ARG A 1 238 ? -4.289 -11.440 15.647 1.00 65.19 238 ARG A N 1
ATOM 1878 C CA . ARG A 1 238 ? -4.147 -12.613 16.531 1.00 65.19 238 ARG A CA 1
ATOM 1879 C C . ARG A 1 238 ? -4.142 -12.259 18.017 1.00 65.19 238 ARG A C 1
ATOM 1881 O O . ARG A 1 238 ? -4.639 -13.047 18.813 1.00 65.19 238 ARG A O 1
ATOM 1888 N N . ARG A 1 239 ? -3.554 -11.121 18.403 1.00 62.78 239 ARG A N 1
ATOM 1889 C CA . ARG A 1 239 ? -3.323 -10.782 19.817 1.00 62.78 239 ARG A CA 1
ATOM 1890 C C . ARG A 1 239 ? -4.465 -10.007 20.464 1.00 62.78 239 ARG A C 1
ATOM 1892 O O . ARG A 1 239 ? -4.648 -10.131 21.671 1.00 62.78 239 ARG A O 1
ATOM 1899 N N . PHE A 1 240 ? -5.212 -9.224 19.688 1.00 61.12 240 PHE A N 1
ATOM 1900 C CA . PHE A 1 240 ? -6.289 -8.382 20.218 1.00 61.12 240 PHE A CA 1
ATOM 1901 C C . PHE A 1 240 ? -7.690 -8.838 19.824 1.00 61.12 240 PHE A C 1
ATOM 1903 O O . PHE A 1 240 ? -8.648 -8.243 20.299 1.00 61.12 240 PHE A O 1
ATOM 1910 N N . GLY A 1 241 ? -7.824 -9.884 18.999 1.00 55.28 241 GLY A N 1
ATOM 1911 C CA . GLY A 1 241 ? -9.131 -10.452 18.665 1.00 55.28 241 GLY A CA 1
ATOM 1912 C C . GLY A 1 241 ? -10.107 -9.423 18.092 1.00 55.28 241 GLY A C 1
ATOM 1913 O O . GLY A 1 241 ? -11.296 -9.520 18.354 1.00 55.28 241 GLY A O 1
ATOM 1914 N N . MET A 1 242 ? -9.611 -8.420 17.354 1.00 56.25 242 MET A N 1
ATOM 1915 C CA . MET A 1 242 ? -10.459 -7.473 16.626 1.00 56.25 242 MET A CA 1
ATOM 1916 C C . MET A 1 242 ? -11.081 -8.196 15.423 1.00 56.25 242 MET A C 1
ATOM 1918 O O . MET A 1 242 ? -10.524 -8.176 14.321 1.00 56.25 242 MET A O 1
ATOM 1922 N N . ALA A 1 243 ? -12.152 -8.943 15.693 1.00 45.34 243 ALA A N 1
ATOM 1923 C CA . ALA A 1 243 ? -13.138 -9.486 14.761 1.00 45.34 243 ALA A CA 1
ATOM 1924 C C . ALA A 1 243 ? -14.315 -10.055 15.561 1.00 45.34 243 ALA A C 1
ATOM 1926 O O . ALA A 1 243 ? -14.068 -11.019 16.325 1.00 45.34 243 ALA A O 1
#

Radius of gyration: 31.3 Å; Cα contacts (8 Å, |Δi|>4): 182; chains: 1; bounding box: 94×40×103 Å

Sequence (243 aa):
MTQPLDQNESRRANGPGRPSAGRERSVDRGEGRRAWPARTLGLEQRELKPVFVAAACFFLLLFSYFIIRPIRDEMGVAGGIRNLKWLWLGTLCVMLAAHPVYAWLVGRVPRRRFVPLLYRFFGANLAVFFGLLMLAPPAWEMWIGRAFYVWTSVFNLFAVTVFWSLMSDGFTREQAKRVFGVLAVGGTLGALAGSAFTKWVAGTYAGPGTIHELHAWLMLGSVVLLEASAFCMVWLTRRFGMA

Secondary structure (DSSP, 8-state):
------S--TTS----------------TT-TT--THHHHH---HHHHHHHHHHHHHHHHHHHHHHHHHHHHHHHHHHT-GGGHHHHHHHHHHHHHHHHHHHHHHHHHS-HHHHHHHHHHHHHHHHHHHHHHHHHS-HHHHHHHHHHHHHHHHHHHHHHHHHHHHHHHHHS-HHHHHHHHHHHHHHHHHHHHHHHHHHHHHHHHH--TT-HHHHHHHHHHHHHHHHHHHHHHHHHHHHHH---

Foldseek 3Di:
DDDDDDPPPPDDDDDDDDDDDDPPPPPPPPPPPDPPVCVVLVDDPVRPVLLVLLLQLLLLLLLLLLLLVVVLVVLLCVLPPVCNVVLVVVLVVVLVVVVVVVVVCPVPDDLLVVLLVLLVVLLVVLVVLLVCLVPPDPVCSSVSSSVSNSSSSNSVVCNVVSSVVLVVQQDDPVSCVRSVVSSVVSNVNSNVNSNVVNVVLCVVPVDVPCVSVSSSVSSVVSSVSSNVSSVSSNCSCVPVVSD